Protein AF-A0A403M8W3-F1 (afdb_monomer_lite)

Structure (mmCIF, N/CA/C/O backbone):
data_AF-A0A403M8W3-F1
#
_entry.id   AF-A0A403M8W3-F1
#
loop_
_atom_site.group_PDB
_atom_site.id
_atom_site.type_symbol
_atom_site.label_atom_id
_atom_site.label_alt_id
_atom_site.label_comp_id
_atom_site.label_asym_id
_atom_site.label_entity_id
_atom_site.label_seq_id
_atom_site.pdbx_PDB_ins_code
_atom_site.Cartn_x
_atom_site.Cartn_y
_atom_site.Cartn_z
_atom_site.occupancy
_atom_site.B_iso_or_equiv
_atom_site.auth_seq_id
_atom_site.auth_comp_id
_atom_site.auth_asym_id
_atom_site.auth_atom_id
_atom_site.pdbx_PDB_model_num
ATOM 1 N N . MET A 1 1 ? 4.293 -2.841 29.013 1.00 55.88 1 MET A N 1
ATOM 2 C CA . MET A 1 1 ? 3.771 -2.694 27.639 1.00 55.88 1 MET A CA 1
ATOM 3 C C . MET A 1 1 ? 2.494 -3.513 27.455 1.00 55.88 1 MET A C 1
ATOM 5 O O . MET A 1 1 ? 1.456 -2.892 27.312 1.00 55.88 1 MET A O 1
ATOM 9 N N . ILE A 1 2 ? 2.523 -4.843 27.640 1.00 62.38 2 ILE A N 1
ATOM 10 C CA . ILE A 1 2 ? 1.338 -5.733 27.545 1.00 62.38 2 ILE A CA 1
ATOM 11 C C . ILE A 1 2 ? 0.157 -5.271 28.433 1.00 62.38 2 ILE A C 1
ATOM 13 O O . ILE A 1 2 ? -0.939 -5.062 27.938 1.00 62.38 2 ILE A O 1
ATOM 17 N N . LYS A 1 3 ? 0.399 -4.934 29.710 1.00 75.19 3 LYS A N 1
ATOM 18 C CA . LYS A 1 3 ? -0.667 -4.497 30.644 1.00 75.19 3 LYS A CA 1
ATOM 19 C C . LYS A 1 3 ? -1.453 -3.241 30.222 1.00 75.19 3 LYS A C 1
ATOM 21 O O . LYS A 1 3 ? -2.611 -3.107 30.597 1.00 75.19 3 LYS A O 1
ATOM 26 N N . LEU A 1 4 ? -0.830 -2.301 29.502 1.00 77.00 4 LEU A N 1
ATOM 27 C CA . LEU A 1 4 ? -1.507 -1.077 29.037 1.00 77.00 4 LEU A CA 1
ATOM 28 C C . LEU A 1 4 ? -2.365 -1.351 27.798 1.00 77.00 4 LEU A C 1
ATOM 30 O O . LEU A 1 4 ? -3.449 -0.789 27.667 1.00 77.00 4 LEU A O 1
ATOM 34 N N . GLN A 1 5 ? -1.886 -2.238 26.926 1.00 77.06 5 GLN A N 1
ATOM 35 C CA . GLN A 1 5 ? -2.617 -2.717 25.759 1.00 77.06 5 GLN A CA 1
ATOM 36 C C . GLN A 1 5 ? -3.842 -3.534 26.191 1.00 77.06 5 GLN A C 1
ATOM 38 O O . GLN A 1 5 ? -4.949 -3.243 25.747 1.00 77.06 5 GLN A O 1
ATOM 43 N N . ASP A 1 6 ? -3.677 -4.443 27.157 1.00 81.25 6 ASP A N 1
ATOM 44 C CA . ASP A 1 6 ? -4.783 -5.209 27.746 1.00 81.25 6 ASP A CA 1
ATOM 45 C C . ASP A 1 6 ? -5.815 -4.296 28.427 1.00 81.25 6 ASP A C 1
ATOM 47 O O . ASP A 1 6 ? -7.021 -4.534 28.354 1.00 81.25 6 ASP A O 1
ATOM 51 N N . ASN A 1 7 ? -5.365 -3.221 29.086 1.00 87.06 7 ASN A N 1
ATOM 52 C CA . ASN A 1 7 ? -6.269 -2.260 29.716 1.00 87.06 7 ASN A CA 1
ATOM 53 C C . ASN A 1 7 ? -7.116 -1.507 28.682 1.00 87.06 7 ASN A C 1
ATOM 55 O O . ASN A 1 7 ? -8.335 -1.413 28.842 1.00 87.06 7 ASN A O 1
ATOM 59 N N . PHE A 1 8 ? -6.492 -1.034 27.600 1.00 86.25 8 PHE A N 1
ATOM 60 C CA . PHE A 1 8 ? -7.213 -0.374 26.514 1.00 86.25 8 PHE A CA 1
ATOM 61 C C . PHE A 1 8 ? -8.171 -1.339 25.816 1.00 86.25 8 PHE A C 1
ATOM 63 O O . PHE A 1 8 ? -9.293 -0.971 25.478 1.00 86.25 8 PHE A O 1
ATOM 70 N N . PHE A 1 9 ? -7.768 -2.595 25.656 1.00 81.50 9 PHE A N 1
ATOM 71 C CA . PHE A 1 9 ? -8.627 -3.625 25.097 1.00 81.50 9 PHE A CA 1
ATOM 72 C C . PHE A 1 9 ? -9.865 -3.886 25.954 1.00 81.50 9 PHE A C 1
ATOM 74 O O . PHE A 1 9 ? -10.981 -3.862 25.439 1.00 81.50 9 PHE A O 1
ATOM 81 N N . ASN A 1 10 ? -9.695 -4.060 27.266 1.00 84.81 10 ASN A N 1
ATOM 82 C CA . ASN A 1 10 ? -10.822 -4.222 28.183 1.00 84.81 10 ASN A CA 1
ATOM 83 C C . ASN A 1 10 ? -11.753 -3.005 28.137 1.00 84.81 10 ASN A C 1
ATOM 85 O O . ASN A 1 10 ? -12.973 -3.157 28.148 1.00 84.81 10 ASN A O 1
ATOM 89 N N . TYR A 1 11 ? -11.190 -1.800 28.015 1.00 88.06 11 TYR A N 1
ATOM 90 C CA . TYR A 1 11 ? -11.977 -0.593 27.784 1.00 88.06 11 TYR A CA 1
ATOM 91 C C . TYR A 1 11 ? -12.783 -0.677 26.477 1.00 88.06 11 TYR A C 1
ATOM 93 O O . TYR A 1 11 ? -13.976 -0.371 26.483 1.00 88.06 11 TYR A O 1
ATOM 101 N N . CYS A 1 12 ? -12.174 -1.149 25.384 1.00 84.94 12 CYS A N 1
ATOM 102 C CA . CYS A 1 12 ? -12.859 -1.345 24.105 1.00 84.94 12 CYS A CA 1
ATOM 103 C C . CYS A 1 12 ? -13.983 -2.388 24.194 1.00 84.94 12 CYS A C 1
ATOM 105 O O . CYS A 1 12 ? -15.071 -2.142 23.684 1.00 84.94 12 CYS A O 1
ATOM 107 N N . ILE A 1 13 ? -13.761 -3.517 24.878 1.00 82.06 13 ILE A N 1
ATOM 108 C CA . ILE A 1 13 ? -14.798 -4.535 25.110 1.00 82.06 13 ILE A CA 1
ATOM 109 C C . ILE A 1 13 ? -15.986 -3.929 25.858 1.00 82.06 13 ILE A C 1
ATOM 111 O O . ILE A 1 13 ? -17.124 -4.086 25.427 1.00 82.06 13 ILE A O 1
ATOM 115 N N . VAL A 1 14 ? -15.730 -3.213 26.957 1.00 85.62 14 VAL A N 1
ATOM 116 C CA . VAL A 1 14 ? -16.785 -2.623 27.797 1.00 85.62 14 VAL A CA 1
ATOM 117 C C . VAL A 1 14 ? -17.582 -1.554 27.047 1.00 85.62 14 VAL A C 1
ATOM 119 O O . VAL A 1 14 ? -18.777 -1.397 27.288 1.00 85.62 14 VAL A O 1
ATOM 122 N N . LYS A 1 15 ? -16.935 -0.802 26.152 1.00 83.81 15 LYS A N 1
ATOM 123 C CA . LYS A 1 15 ? -17.585 0.241 25.347 1.00 83.81 15 LYS A CA 1
ATOM 124 C C . LYS A 1 15 ? -18.225 -0.271 24.057 1.00 83.81 15 LYS A C 1
ATOM 126 O O . LYS A 1 15 ? -19.031 0.452 23.485 1.00 83.81 15 LYS A O 1
ATOM 131 N N . GLY A 1 16 ? -17.911 -1.497 23.646 1.00 80.88 16 GLY A N 1
ATOM 132 C CA . GLY A 1 16 ? -18.263 -2.041 22.341 1.00 80.88 16 GLY A CA 1
ATOM 133 C C . GLY A 1 16 ? -17.146 -1.784 21.333 1.00 80.88 16 GLY A C 1
ATOM 134 O O . GLY A 1 16 ? -16.889 -0.650 20.939 1.00 80.88 16 GLY A O 1
ATOM 135 N N . VAL A 1 17 ? -16.489 -2.859 20.892 1.00 73.44 17 VAL A N 1
ATOM 136 C CA . VAL A 1 17 ? -15.324 -2.820 19.989 1.00 73.44 17 VAL A CA 1
ATOM 137 C C . VAL A 1 17 ? -15.639 -2.125 18.653 1.00 73.44 17 VAL A C 1
ATOM 139 O O . VAL A 1 17 ? -14.761 -1.505 18.059 1.00 73.44 17 VAL A O 1
ATOM 142 N N . THR A 1 18 ? -16.894 -2.178 18.206 1.00 71.50 18 THR A N 1
ATOM 143 C CA . THR A 1 18 ? -17.376 -1.545 16.969 1.00 71.50 18 THR A CA 1
ATOM 144 C C . THR A 1 18 ? -17.575 -0.034 17.082 1.00 71.50 18 THR A C 1
ATOM 146 O O . THR A 1 18 ? -17.609 0.644 16.062 1.00 71.50 18 THR A O 1
ATOM 149 N N . GLU A 1 19 ? -17.683 0.504 18.298 1.00 75.94 19 GLU A N 1
ATOM 150 C CA . GLU A 1 19 ? -17.986 1.921 18.545 1.00 75.94 19 GLU A CA 1
ATOM 151 C C . GLU A 1 19 ? -16.720 2.775 18.709 1.00 75.94 19 GLU A C 1
ATOM 153 O O . GLU A 1 19 ? -16.793 4.000 18.818 1.00 75.94 19 GLU A O 1
ATOM 158 N N . ILE A 1 20 ? -15.540 2.147 18.746 1.00 82.38 20 ILE A N 1
ATOM 159 C CA . ILE A 1 20 ? -14.278 2.809 19.086 1.00 82.38 20 ILE A CA 1
ATOM 160 C C . ILE A 1 20 ? -13.846 3.791 17.996 1.00 82.38 20 ILE A C 1
ATOM 162 O O . ILE A 1 20 ? -13.481 3.423 16.880 1.00 82.38 20 ILE A O 1
ATOM 166 N N . ASN A 1 21 ? -13.788 5.065 18.376 1.00 84.94 21 ASN A N 1
ATOM 167 C CA . ASN A 1 21 ? -13.373 6.182 17.537 1.00 84.94 21 ASN A CA 1
ATOM 168 C C . ASN A 1 21 ? -12.321 7.055 18.255 1.00 84.94 21 ASN A C 1
ATOM 170 O O . ASN A 1 21 ? -11.923 6.777 19.390 1.00 84.94 21 ASN A O 1
ATOM 174 N N . ASP A 1 22 ? -11.849 8.113 17.592 1.00 89.19 22 ASP A N 1
ATOM 175 C CA . ASP A 1 22 ? -10.832 9.015 18.155 1.00 89.19 22 ASP A CA 1
ATOM 176 C C . ASP A 1 22 ? -11.286 9.697 19.454 1.00 89.19 22 ASP A C 1
ATOM 178 O O . ASP A 1 22 ? -10.475 9.898 20.356 1.00 89.19 22 ASP A O 1
ATOM 182 N N . GLU A 1 23 ? -12.577 10.006 19.590 1.00 90.75 23 GLU A N 1
ATOM 183 C CA . GLU A 1 23 ? -13.133 10.610 20.803 1.00 90.75 23 GLU A CA 1
ATOM 184 C C . GLU A 1 23 ? -13.066 9.639 21.988 1.00 90.75 23 GLU A C 1
ATOM 186 O O . GLU A 1 23 ? -12.618 10.007 23.075 1.00 90.75 23 GLU A O 1
ATOM 191 N N . LEU A 1 24 ? -13.430 8.370 21.785 1.00 89.62 24 LEU A N 1
ATOM 192 C CA . LEU A 1 24 ? -13.306 7.338 22.816 1.00 89.62 24 LEU A CA 1
ATOM 193 C C . LEU A 1 24 ? -11.845 7.061 23.184 1.00 89.62 24 LEU A C 1
ATOM 195 O O . LEU A 1 24 ? -11.547 6.860 24.362 1.00 89.62 24 LEU A O 1
ATOM 199 N N . ARG A 1 25 ? -10.921 7.120 22.216 1.00 89.88 25 ARG A N 1
ATOM 200 C CA . ARG A 1 25 ? -9.475 7.043 22.487 1.00 89.88 25 ARG A CA 1
ATOM 201 C C . ARG A 1 25 ? -9.019 8.204 23.369 1.00 89.88 25 ARG A C 1
ATOM 203 O O . ARG A 1 25 ? -8.363 7.973 24.381 1.00 89.88 25 ARG A O 1
ATOM 210 N N . ILE A 1 26 ? -9.419 9.434 23.049 1.00 93.44 26 ILE A N 1
ATOM 211 C CA . ILE A 1 26 ? -9.124 10.621 23.867 1.00 93.44 26 ILE A CA 1
ATOM 212 C C . ILE A 1 26 ? -9.718 10.475 25.273 1.00 93.44 26 ILE A C 1
ATOM 214 O O . ILE A 1 26 ? -9.029 10.719 26.263 1.00 93.44 26 ILE A O 1
ATOM 218 N N . ASN A 1 27 ? -10.970 10.028 25.383 1.00 92.56 27 ASN A N 1
ATOM 219 C CA . ASN A 1 27 ? -11.632 9.811 26.667 1.00 92.56 27 ASN A CA 1
ATOM 220 C C . ASN A 1 27 ? -10.919 8.755 27.513 1.00 92.56 27 ASN A C 1
ATOM 222 O O . ASN A 1 27 ? -10.808 8.929 28.726 1.00 92.56 27 ASN A O 1
ATOM 226 N N . TYR A 1 28 ? -10.409 7.686 26.903 1.00 92.38 28 TYR A N 1
ATOM 227 C CA . TYR A 1 28 ? -9.576 6.703 27.589 1.00 92.38 28 TYR A CA 1
ATOM 228 C C . TYR A 1 28 ? -8.271 7.327 28.104 1.00 92.38 28 TYR A C 1
ATOM 230 O O . TYR A 1 28 ? -7.955 7.213 29.290 1.00 92.38 28 TYR A O 1
ATOM 238 N N . LEU A 1 29 ? -7.544 8.051 27.249 1.00 93.25 29 LEU A N 1
ATOM 239 C CA . LEU A 1 29 ? -6.288 8.707 27.622 1.00 93.25 29 LEU A CA 1
ATOM 240 C C . LEU A 1 29 ? -6.483 9.723 28.762 1.00 93.25 29 LEU A C 1
ATOM 242 O O . LEU A 1 29 ? -5.702 9.754 29.714 1.00 93.25 29 LEU A O 1
ATOM 246 N N . LYS A 1 30 ? -7.565 10.505 28.711 1.00 95.00 30 LYS A N 1
ATOM 247 C CA . LYS A 1 30 ? -7.880 11.523 29.718 1.00 95.00 30 LYS A CA 1
ATOM 248 C C . LYS A 1 30 ? -8.405 10.919 31.018 1.00 95.00 30 LYS A C 1
ATOM 250 O O . LYS A 1 30 ? -7.938 11.253 32.102 1.00 95.00 30 LYS A O 1
ATOM 255 N N . ASN A 1 31 ? -9.392 10.029 30.936 1.00 93.50 31 ASN A N 1
ATOM 256 C CA . ASN A 1 31 ? -10.152 9.608 32.113 1.00 93.50 31 ASN A CA 1
ATOM 257 C C . ASN A 1 31 ? -9.644 8.312 32.744 1.00 93.50 31 ASN A C 1
ATOM 259 O O . ASN A 1 31 ? -9.876 8.126 33.939 1.00 93.50 31 ASN A O 1
ATOM 263 N N . VAL A 1 32 ? -8.969 7.444 31.986 1.00 92.06 32 VAL A N 1
ATOM 264 C CA . VAL A 1 32 ? -8.437 6.166 32.485 1.00 92.06 32 VAL A CA 1
ATOM 265 C C . VAL A 1 32 ? -6.937 6.269 32.726 1.00 92.06 32 VAL A C 1
ATOM 267 O O . VAL A 1 32 ? -6.491 6.011 33.839 1.00 92.06 32 VAL A O 1
ATOM 270 N N . ILE A 1 33 ? -6.172 6.709 31.722 1.00 93.44 33 ILE A N 1
ATOM 271 C CA . ILE A 1 33 ? -4.712 6.861 31.847 1.00 93.44 33 ILE A CA 1
ATOM 272 C C . ILE A 1 33 ? -4.326 8.113 32.647 1.00 93.44 33 ILE A C 1
ATOM 274 O O . ILE A 1 33 ? -3.258 8.130 33.253 1.00 93.44 33 ILE A O 1
ATOM 278 N N . LYS A 1 34 ? -5.211 9.119 32.713 1.00 94.69 34 LYS A N 1
ATOM 279 C CA . LYS A 1 34 ? -4.988 10.386 33.433 1.00 94.69 34 LYS A CA 1
ATOM 280 C C . LYS A 1 34 ? -3.803 11.190 32.880 1.00 94.69 34 LYS A C 1
ATOM 282 O O . LYS A 1 34 ? -3.031 11.755 33.650 1.00 94.69 34 LYS A O 1
ATOM 287 N N . LEU A 1 35 ? -3.660 11.239 31.551 1.00 95.25 35 LEU A N 1
ATOM 288 C CA . LEU A 1 35 ? -2.695 12.139 30.908 1.00 95.25 35 LEU A CA 1
ATOM 289 C C . LEU A 1 35 ? -3.039 13.613 31.172 1.00 95.25 35 LEU A C 1
ATOM 291 O O . LEU A 1 35 ? -4.196 13.948 31.439 1.00 95.25 35 LEU A O 1
ATOM 295 N N . SER A 1 36 ? -2.026 14.479 31.088 1.00 97.12 36 SER A N 1
ATOM 296 C CA . SER A 1 36 ? -2.188 15.922 31.280 1.00 97.12 36 SER A CA 1
ATOM 297 C C . SER A 1 36 ? -3.061 16.544 30.184 1.00 97.12 36 SER A C 1
ATOM 299 O O . SER A 1 36 ? -3.137 16.024 29.069 1.00 97.12 36 SER A O 1
ATOM 301 N N . ASP A 1 37 ? -3.714 17.674 30.473 1.00 96.38 37 ASP A N 1
ATOM 302 C CA . ASP A 1 37 ? -4.491 18.387 29.449 1.00 96.38 37 ASP A CA 1
ATOM 303 C C . ASP A 1 37 ? -3.598 18.850 28.279 1.00 96.38 37 ASP A C 1
ATOM 305 O O . ASP A 1 37 ? -4.054 18.845 27.135 1.00 96.38 37 ASP A O 1
ATOM 309 N N . ASP A 1 38 ? -2.316 19.140 28.536 1.00 97.12 38 ASP A N 1
ATOM 310 C CA . ASP A 1 38 ? -1.322 19.454 27.502 1.00 97.12 38 ASP A CA 1
ATOM 311 C C . ASP A 1 38 ? -1.082 18.259 26.562 1.00 97.12 38 ASP A C 1
ATOM 313 O O . ASP A 1 38 ? -1.112 18.408 25.337 1.00 97.12 38 ASP A O 1
ATOM 317 N N . ASP A 1 39 ? -0.908 17.050 27.109 1.00 96.31 39 ASP A N 1
ATOM 318 C CA . ASP A 1 39 ? -0.748 15.825 26.313 1.00 96.31 39 ASP A CA 1
ATOM 319 C C . ASP A 1 39 ? -2.000 15.522 25.482 1.00 96.31 39 ASP A C 1
ATOM 321 O O . ASP A 1 39 ? -1.909 15.167 24.302 1.00 96.31 39 ASP A O 1
ATOM 325 N N . ILE A 1 40 ? -3.184 15.692 26.076 1.00 97.19 40 ILE A N 1
ATOM 326 C CA . ILE A 1 40 ? -4.459 15.504 25.378 1.00 97.19 40 ILE A CA 1
ATOM 327 C C . ILE A 1 40 ? -4.613 16.526 24.245 1.00 97.19 40 ILE A C 1
ATOM 329 O O . ILE A 1 40 ? -5.004 16.150 23.135 1.00 97.19 40 ILE A O 1
ATOM 333 N N . GLY A 1 41 ? -4.258 17.790 24.487 1.00 96.75 41 GLY A N 1
ATOM 334 C CA . GLY A 1 41 ? -4.259 18.844 23.473 1.00 96.75 41 GLY A CA 1
ATOM 335 C C . GLY A 1 41 ? -3.315 18.531 22.310 1.00 96.75 41 GLY A C 1
ATOM 336 O O . GLY A 1 41 ? -3.704 18.644 21.144 1.00 96.75 41 GLY A O 1
ATOM 337 N N . ASN A 1 42 ? -2.107 18.042 22.602 1.00 96.12 42 ASN A N 1
ATOM 338 C CA . ASN A 1 42 ? -1.145 17.608 21.585 1.00 96.12 42 ASN A CA 1
ATOM 339 C C . ASN A 1 42 ? -1.669 16.430 20.747 1.00 96.12 42 ASN A C 1
ATOM 341 O O . ASN A 1 42 ? -1.483 16.399 19.525 1.00 96.12 42 ASN A O 1
ATOM 345 N N . TYR A 1 43 ? -2.360 15.476 21.371 1.00 94.56 43 TYR A N 1
ATOM 346 C CA . TYR A 1 43 ? -2.947 14.339 20.664 1.00 94.56 43 TYR A CA 1
ATOM 347 C C . TYR A 1 43 ? -4.092 14.768 19.736 1.00 94.56 43 TYR A C 1
ATOM 349 O O . TYR A 1 43 ? -4.128 14.385 18.565 1.00 94.56 43 TYR A O 1
ATOM 357 N N . GLN A 1 44 ? -4.991 15.630 20.218 1.00 96.00 44 GLN A N 1
ATOM 358 C CA . GLN A 1 44 ? -6.074 16.206 19.413 1.00 96.00 44 GLN A CA 1
ATOM 359 C C . GLN A 1 44 ? -5.541 17.002 18.222 1.00 96.00 44 GLN A C 1
ATOM 361 O O . GLN A 1 44 ? -6.023 16.836 17.099 1.00 96.00 44 GLN A O 1
ATOM 366 N N . LYS A 1 45 ? -4.509 17.823 18.448 1.00 96.50 45 LYS A N 1
ATOM 367 C CA . LYS A 1 45 ? -3.821 18.547 17.380 1.00 96.50 45 LYS A CA 1
ATOM 368 C C . LYS A 1 45 ? -3.261 17.583 16.334 1.00 96.50 45 LYS A C 1
ATOM 370 O O . LYS A 1 45 ? -3.536 17.754 15.155 1.00 96.50 45 LYS A O 1
ATOM 375 N N . THR A 1 46 ? -2.575 16.523 16.765 1.00 96.00 46 THR A N 1
ATOM 376 C CA . THR A 1 46 ? -2.028 15.495 15.863 1.00 96.00 46 THR A CA 1
ATOM 377 C C . THR A 1 46 ? -3.111 14.851 14.989 1.00 96.00 46 THR A C 1
ATOM 379 O O . THR A 1 46 ? -2.910 14.669 13.788 1.00 96.00 46 THR A O 1
ATOM 382 N N . ILE A 1 47 ? -4.276 14.526 15.560 1.00 93.94 47 ILE A N 1
ATOM 383 C CA . ILE A 1 47 ? -5.411 13.971 14.803 1.00 93.94 47 ILE A CA 1
ATOM 384 C C . ILE A 1 47 ? -5.890 14.958 13.732 1.00 93.94 47 ILE A C 1
ATOM 386 O O . ILE A 1 47 ? -6.101 14.563 12.583 1.00 93.94 47 ILE A O 1
ATOM 390 N N . ASN A 1 48 ? -6.061 16.230 14.095 1.00 95.75 48 ASN A N 1
ATOM 391 C CA . ASN A 1 48 ? -6.531 17.262 13.172 1.00 95.75 48 ASN A CA 1
ATOM 392 C C . ASN A 1 48 ? -5.514 17.521 12.054 1.00 95.75 48 ASN A C 1
ATOM 394 O O . ASN A 1 48 ? -5.881 17.474 10.881 1.00 95.75 48 ASN A O 1
ATOM 398 N N . ASP A 1 49 ? -4.234 17.654 12.402 1.00 97.12 49 ASP A N 1
ATOM 399 C CA . ASP A 1 49 ? -3.142 17.828 11.443 1.00 97.12 49 ASP A CA 1
ATOM 400 C C . ASP A 1 49 ? -3.084 16.651 10.450 1.00 97.12 49 ASP A C 1
ATOM 402 O O . ASP A 1 49 ? -2.914 16.848 9.245 1.00 97.12 49 ASP A O 1
ATOM 406 N N . ASN A 1 50 ? -3.286 15.414 10.919 1.00 94.44 50 ASN A N 1
ATOM 407 C CA . ASN A 1 50 ? -3.352 14.239 10.046 1.00 94.44 50 ASN A CA 1
ATOM 408 C C . ASN A 1 50 ? -4.560 14.284 9.098 1.00 94.44 50 ASN A C 1
ATOM 410 O O . ASN A 1 50 ? -4.408 14.000 7.907 1.00 94.44 50 ASN A O 1
ATOM 414 N N . LYS A 1 51 ? -5.746 14.670 9.587 1.00 92.25 51 LYS A N 1
ATOM 415 C CA . LYS A 1 51 ? -6.952 14.820 8.751 1.00 92.25 51 LYS A CA 1
ATOM 416 C C . LYS A 1 51 ? -6.746 15.876 7.667 1.00 92.25 51 LYS A C 1
ATOM 418 O O . LYS A 1 51 ? -7.104 15.639 6.513 1.00 92.25 51 LYS A O 1
ATOM 423 N N . ASP A 1 52 ? -6.132 17.002 8.007 1.00 95.38 52 ASP A N 1
ATOM 424 C CA . ASP A 1 52 ? -5.872 18.081 7.056 1.00 95.38 52 ASP A CA 1
ATOM 425 C C . ASP A 1 52 ? -4.798 17.700 6.032 1.00 95.38 52 ASP A C 1
ATOM 427 O O . ASP A 1 52 ? -4.963 17.966 4.839 1.00 95.38 52 ASP A O 1
ATOM 431 N N . ARG A 1 53 ? -3.750 16.976 6.449 1.00 95.38 53 ARG A N 1
ATOM 432 C CA . ARG A 1 53 ? -2.751 16.404 5.530 1.00 95.38 53 ARG A CA 1
ATOM 433 C C . ARG A 1 53 ? -3.375 15.442 4.523 1.00 95.38 53 ARG A C 1
ATOM 435 O O . ARG A 1 53 ? -3.059 15.531 3.339 1.00 95.38 53 ARG A O 1
ATOM 442 N N . VAL A 1 54 ? -4.263 14.550 4.968 1.00 91.81 54 VAL A N 1
ATOM 443 C CA . VAL A 1 54 ? -4.960 13.604 4.081 1.00 91.81 54 VAL A CA 1
ATOM 444 C C . VAL A 1 54 ? -5.872 14.345 3.102 1.00 91.81 54 VAL A C 1
ATOM 446 O O . VAL A 1 54 ? -5.823 14.072 1.905 1.00 91.81 54 VAL A O 1
ATOM 449 N N . LYS A 1 55 ? -6.654 15.327 3.570 1.00 92.12 55 LYS A N 1
ATOM 450 C CA . LYS A 1 55 ? -7.498 16.157 2.692 1.00 92.12 55 LYS A CA 1
ATOM 451 C C . LYS A 1 55 ? -6.670 16.882 1.635 1.00 92.12 55 LYS A C 1
ATOM 453 O O . LYS A 1 55 ? -7.017 16.831 0.459 1.00 92.12 55 LYS A O 1
ATOM 458 N N . LYS A 1 56 ? -5.566 17.517 2.040 1.00 94.94 56 LYS A N 1
ATOM 459 C CA . LYS A 1 56 ? -4.664 18.217 1.120 1.00 94.94 56 LYS A CA 1
ATOM 460 C C . LYS A 1 56 ? -4.091 17.269 0.067 1.00 94.94 56 LYS A C 1
ATOM 462 O O . LYS A 1 56 ? -4.171 17.581 -1.114 1.00 94.94 56 LYS A O 1
ATOM 467 N N . LEU A 1 57 ? -3.592 16.102 0.483 1.00 92.06 57 LEU A N 1
ATOM 468 C CA . LEU A 1 57 ? -3.076 15.084 -0.435 1.00 92.06 57 LEU A CA 1
ATOM 469 C C . LEU A 1 57 ? -4.117 14.705 -1.497 1.00 92.06 57 LEU A C 1
ATOM 471 O O . LEU A 1 57 ? -3.789 14.620 -2.675 1.00 92.06 57 LEU A O 1
ATOM 475 N N . ILE A 1 58 ? -5.376 14.510 -1.102 1.00 91.31 58 ILE A N 1
ATOM 476 C CA . ILE A 1 58 ? -6.443 14.183 -2.053 1.00 91.31 58 ILE A CA 1
ATOM 477 C C . ILE A 1 58 ? -6.758 15.328 -2.995 1.00 91.31 58 ILE A C 1
ATOM 479 O O . ILE A 1 58 ? -6.898 15.072 -4.185 1.00 91.31 58 ILE A O 1
ATOM 483 N N . LEU A 1 59 ? -6.834 16.563 -2.501 1.00 93.38 59 LEU A N 1
ATOM 484 C CA . LEU A 1 59 ? -7.053 17.726 -3.360 1.00 93.38 59 LEU A CA 1
ATOM 485 C C . LEU A 1 59 ? -5.935 17.866 -4.399 1.00 93.38 59 LEU A C 1
ATOM 487 O O . LEU A 1 59 ? -6.217 18.091 -5.575 1.00 93.38 59 LEU A O 1
ATOM 491 N N . ASP A 1 60 ? -4.682 17.666 -3.989 1.00 93.25 60 ASP A N 1
ATOM 492 C CA . ASP A 1 60 ? -3.527 17.709 -4.886 1.00 93.25 60 ASP A CA 1
ATOM 493 C C . ASP A 1 60 ? -3.609 16.593 -5.949 1.00 93.25 60 ASP A C 1
ATOM 495 O O . ASP A 1 60 ? -3.461 16.858 -7.145 1.00 93.25 60 ASP A O 1
ATOM 499 N N . LEU A 1 61 ? -3.948 15.361 -5.545 1.00 92.00 61 LEU A N 1
ATOM 500 C CA . LEU A 1 61 ? -4.141 14.233 -6.465 1.00 92.00 61 LEU A CA 1
ATOM 501 C C . LEU A 1 61 ? -5.339 14.435 -7.407 1.00 92.00 61 LEU A C 1
ATOM 503 O O . LEU A 1 61 ? -5.249 14.131 -8.593 1.00 92.00 61 LEU A O 1
ATOM 507 N N . GLN A 1 62 ? -6.460 14.959 -6.917 1.00 94.69 62 GLN A N 1
ATOM 508 C CA . GLN A 1 62 ? -7.647 15.255 -7.723 1.00 94.69 62 GLN A CA 1
ATOM 509 C C . GLN A 1 62 ? -7.374 16.363 -8.739 1.00 94.69 62 GLN A C 1
ATOM 511 O O . GLN A 1 62 ? -7.795 16.253 -9.889 1.00 94.69 62 GLN A O 1
ATOM 516 N N . LYS A 1 63 ? -6.612 17.391 -8.355 1.00 93.88 63 LYS A N 1
ATOM 517 C CA . LYS A 1 63 ? -6.169 18.449 -9.268 1.00 93.88 63 LYS A CA 1
ATOM 518 C C . LYS A 1 63 ? -5.280 17.900 -10.385 1.00 93.88 63 LYS A C 1
ATOM 520 O O . LYS A 1 63 ? -5.379 18.361 -11.519 1.00 93.88 63 LYS A O 1
ATOM 525 N N . GLN A 1 64 ? -4.426 16.924 -10.077 1.00 90.50 64 GLN A N 1
ATOM 526 C CA . GLN A 1 64 ? -3.507 16.326 -11.046 1.00 90.50 64 GLN A CA 1
ATOM 527 C C . GLN A 1 64 ? -4.176 15.280 -11.950 1.00 90.50 64 GLN A C 1
ATOM 529 O O . GLN A 1 64 ? -3.934 15.257 -13.154 1.00 90.50 64 GLN A O 1
ATOM 534 N N . PHE A 1 65 ? -5.009 14.405 -11.385 1.00 90.38 65 PHE A N 1
ATOM 535 C CA . PHE A 1 65 ? -5.524 13.213 -12.071 1.00 90.38 65 PHE A CA 1
ATOM 536 C C . PHE A 1 65 ? -7.024 13.275 -12.398 1.00 90.38 65 PHE A C 1
ATOM 538 O O . PHE A 1 65 ? -7.520 12.425 -13.140 1.00 90.38 65 PHE A O 1
ATOM 545 N N . GLY A 1 66 ? -7.738 14.285 -11.897 1.00 92.75 66 GLY A N 1
ATOM 546 C CA . GLY A 1 66 ? -9.168 14.518 -12.094 1.00 92.75 66 GLY A CA 1
ATOM 547 C C . GLY A 1 66 ? -10.012 14.152 -10.868 1.00 92.75 66 GLY A C 1
ATOM 548 O O . GLY A 1 66 ? -9.902 13.051 -10.326 1.00 92.75 66 GLY A O 1
ATOM 549 N N . GLU A 1 67 ? -10.921 15.052 -10.481 1.00 89.38 67 GLU A N 1
ATOM 550 C CA . GLU A 1 67 ? -11.776 14.936 -9.283 1.00 89.38 67 GLU A CA 1
ATOM 551 C C . GLU A 1 67 ? -12.602 13.641 -9.243 1.00 89.38 67 GLU A C 1
ATOM 553 O O . GLU A 1 67 ? -12.711 13.002 -8.202 1.00 89.38 67 GLU A O 1
ATOM 558 N N . ASN A 1 68 ? -13.102 13.190 -10.397 1.00 90.44 68 ASN A N 1
ATOM 559 C CA . ASN A 1 68 ? -13.918 11.974 -10.506 1.00 90.44 68 ASN A CA 1
ATOM 560 C C . ASN A 1 68 ? -13.098 10.669 -10.553 1.00 90.44 68 ASN A C 1
ATOM 562 O O . ASN A 1 68 ? -13.681 9.588 -10.631 1.00 90.44 68 ASN A O 1
ATOM 566 N N . ARG A 1 69 ? -11.759 10.743 -10.569 1.00 90.19 69 ARG A N 1
ATOM 567 C CA . ARG A 1 69 ? -10.875 9.563 -10.638 1.00 90.19 69 ARG A CA 1
ATOM 568 C C . ARG A 1 69 ? -10.269 9.185 -9.294 1.00 90.19 69 ARG A C 1
ATOM 570 O O . ARG A 1 69 ? -9.901 8.028 -9.109 1.00 90.19 69 ARG A O 1
ATOM 577 N N . ILE A 1 70 ? -10.166 10.143 -8.376 1.00 91.88 70 ILE A N 1
ATOM 578 C CA . ILE A 1 70 ? -9.570 9.953 -7.055 1.00 91.88 70 ILE A CA 1
ATOM 579 C C . ILE A 1 70 ? -10.633 10.212 -5.991 1.00 91.88 70 ILE A C 1
ATOM 581 O O . ILE A 1 70 ? -11.211 11.294 -5.923 1.00 91.88 70 ILE A O 1
ATOM 585 N N . SER A 1 71 ? -10.860 9.226 -5.126 1.00 87.50 71 SER A N 1
ATOM 586 C CA . SER A 1 71 ? -11.774 9.342 -3.989 1.00 87.50 71 SER A CA 1
ATOM 587 C C . SER A 1 71 ? -11.205 8.626 -2.771 1.00 87.50 71 SER A C 1
ATOM 589 O O . SER A 1 71 ? -10.747 7.491 -2.900 1.00 87.50 71 SER A O 1
ATOM 591 N N . ILE A 1 72 ? -11.314 9.239 -1.592 1.00 87.00 72 ILE A N 1
ATOM 592 C CA . ILE A 1 72 ? -11.206 8.523 -0.317 1.00 87.00 72 ILE A CA 1
ATOM 593 C C . ILE A 1 72 ? -12.598 8.097 0.114 1.00 87.00 72 ILE A C 1
ATOM 595 O O . ILE A 1 72 ? -13.553 8.866 0.012 1.00 87.00 72 ILE A O 1
ATOM 599 N N . LYS A 1 73 ? -12.692 6.876 0.631 1.00 88.06 73 LYS A N 1
ATOM 600 C CA . LYS A 1 73 ? -13.900 6.361 1.261 1.00 88.06 73 LYS A CA 1
ATOM 601 C C . LYS A 1 73 ? -13.592 5.955 2.689 1.00 88.06 73 LYS A C 1
ATOM 603 O O . LYS A 1 73 ? -12.515 5.434 2.967 1.00 88.06 73 LYS A O 1
ATOM 608 N N . ASP A 1 74 ? -14.554 6.190 3.570 1.00 87.12 74 ASP A N 1
ATOM 609 C CA . ASP A 1 74 ? -14.539 5.606 4.903 1.00 87.12 74 ASP A CA 1
ATOM 610 C C . ASP A 1 74 ? -14.692 4.086 4.769 1.00 87.12 74 ASP A C 1
ATOM 612 O O . ASP A 1 74 ? -15.595 3.608 4.076 1.00 87.12 74 ASP A O 1
ATOM 616 N N . VAL A 1 75 ? -13.813 3.324 5.416 1.00 88.94 75 VAL A N 1
ATOM 617 C CA . VAL A 1 75 ? -13.860 1.857 5.403 1.00 88.94 75 VAL A CA 1
ATOM 618 C C . VAL A 1 75 ? -15.172 1.330 5.973 1.00 88.94 75 VAL A C 1
ATOM 620 O O . VAL A 1 75 ? -15.659 0.313 5.499 1.00 88.94 75 VAL A O 1
ATOM 623 N N . ASN A 1 76 ? -15.811 2.059 6.891 1.00 86.75 76 ASN A N 1
ATOM 624 C CA . ASN A 1 76 ? -17.108 1.695 7.461 1.00 86.75 76 ASN A CA 1
ATOM 625 C C . ASN A 1 76 ? -18.250 1.717 6.430 1.00 86.75 76 ASN A C 1
ATOM 627 O O . ASN A 1 76 ? -19.330 1.202 6.702 1.00 86.75 76 ASN A O 1
ATOM 631 N N . SER A 1 77 ? -18.024 2.278 5.234 1.00 90.62 77 SER A N 1
ATOM 632 C CA . SER A 1 77 ? -18.971 2.174 4.116 1.00 90.62 77 SER A CA 1
ATOM 633 C C . SER A 1 77 ? -18.966 0.803 3.423 1.00 90.62 77 SER A C 1
ATOM 635 O O . SER A 1 77 ? -19.853 0.537 2.612 1.00 90.62 77 SER A O 1
ATOM 637 N N . LEU A 1 78 ? -17.995 -0.067 3.729 1.00 93.56 78 LEU A N 1
ATOM 638 C CA . LEU A 1 78 ? -17.919 -1.426 3.196 1.00 93.56 78 LEU A CA 1
ATOM 639 C C . LEU A 1 78 ? -19.012 -2.300 3.812 1.00 93.56 78 LEU A C 1
ATOM 641 O O . LEU A 1 78 ? -19.040 -2.548 5.020 1.00 93.56 78 LEU A O 1
ATOM 645 N N . THR A 1 79 ? -19.881 -2.843 2.964 1.00 93.56 79 THR A N 1
ATOM 646 C CA . THR A 1 79 ? -20.939 -3.775 3.380 1.00 93.56 79 THR A CA 1
ATOM 647 C C . THR A 1 79 ? -20.372 -5.041 4.023 1.00 93.56 79 THR A C 1
ATOM 649 O O . THR A 1 79 ? -20.998 -5.615 4.911 1.00 93.56 79 THR A O 1
ATOM 652 N N . SER A 1 80 ? -19.155 -5.446 3.667 1.00 92.12 80 SER A N 1
ATOM 653 C CA . SER A 1 80 ? -18.456 -6.587 4.262 1.00 92.12 80 SER A CA 1
ATOM 654 C C . SER A 1 80 ? -18.159 -6.386 5.749 1.00 92.12 80 SER A C 1
ATOM 656 O O . SER A 1 80 ? -18.150 -7.371 6.483 1.00 92.12 80 SER A O 1
ATOM 658 N N . LEU A 1 81 ? -17.965 -5.143 6.209 1.00 91.06 81 LEU A N 1
ATOM 659 C CA . LEU A 1 81 ? -17.760 -4.816 7.627 1.00 91.06 81 LEU A CA 1
ATOM 660 C C . LEU A 1 81 ? -19.071 -4.720 8.422 1.00 91.06 81 LEU A C 1
ATOM 662 O O . LEU A 1 81 ? -19.033 -4.598 9.644 1.00 91.06 81 LEU A O 1
ATOM 666 N N . SER A 1 82 ? -20.233 -4.809 7.766 1.00 88.50 82 SER A N 1
ATOM 667 C CA . SER A 1 82 ? -21.512 -4.945 8.480 1.00 88.50 82 SER A CA 1
ATOM 668 C C . SER A 1 82 ? -21.687 -6.335 9.106 1.00 88.50 82 SER A C 1
ATOM 670 O O . SER A 1 82 ? -22.452 -6.493 10.056 1.00 88.50 82 SER A O 1
ATOM 672 N N . LYS A 1 83 ? -20.956 -7.347 8.613 1.00 90.31 83 LYS A N 1
ATOM 673 C CA . LYS A 1 83 ? -20.913 -8.678 9.229 1.00 90.31 83 LYS A CA 1
ATOM 674 C C . LYS A 1 83 ? -20.121 -8.613 10.532 1.00 90.31 83 LYS A C 1
ATOM 676 O O . LYS A 1 83 ? -18.974 -8.166 10.538 1.00 90.31 83 LYS A O 1
ATOM 681 N N . SER A 1 84 ? -20.713 -9.111 11.617 1.00 85.88 84 SER A N 1
ATOM 682 C CA . SER A 1 84 ? -20.127 -9.051 12.962 1.00 85.88 84 SER A CA 1
ATOM 683 C C . SER A 1 84 ? -18.753 -9.718 13.046 1.00 85.88 84 SER A C 1
ATOM 685 O O . SER A 1 84 ? -17.852 -9.154 13.653 1.00 85.88 84 SER A O 1
ATOM 687 N N . GLU A 1 85 ? -18.576 -10.874 12.400 1.00 90.56 85 GLU A N 1
ATOM 688 C CA . GLU A 1 85 ? -17.302 -11.609 12.319 1.00 90.56 85 GLU A CA 1
ATOM 689 C C . GLU A 1 85 ? -16.189 -10.778 11.661 1.00 90.56 85 GLU A C 1
ATOM 691 O O . GLU A 1 85 ? -15.134 -10.554 12.251 1.00 90.56 85 GLU A O 1
ATOM 696 N N . ASN A 1 86 ? -16.454 -10.228 10.475 1.00 92.75 86 ASN A N 1
ATOM 697 C CA . ASN A 1 86 ? -15.488 -9.443 9.713 1.00 92.75 86 ASN A CA 1
ATOM 698 C C . ASN A 1 86 ? -15.092 -8.165 10.456 1.00 92.75 86 ASN A C 1
ATOM 700 O O . ASN A 1 86 ? -13.918 -7.789 10.467 1.00 92.75 86 ASN A O 1
ATOM 704 N N . ASN A 1 87 ? -16.078 -7.501 11.069 1.00 89.25 87 ASN A N 1
ATOM 705 C CA . ASN A 1 87 ? -15.856 -6.309 11.876 1.00 89.25 87 ASN A CA 1
ATOM 706 C C . ASN A 1 87 ? -15.022 -6.642 13.114 1.00 89.25 87 ASN A C 1
ATOM 708 O O . ASN A 1 87 ? -14.018 -5.985 13.370 1.00 89.25 87 ASN A O 1
ATOM 712 N N . HIS A 1 88 ? -15.379 -7.709 13.834 1.00 87.69 88 HIS A N 1
ATOM 713 C CA . HIS A 1 88 ? -14.636 -8.169 15.001 1.00 87.69 88 HIS A CA 1
ATOM 714 C C . HIS A 1 88 ? -13.169 -8.459 14.667 1.00 87.69 88 HIS A C 1
ATOM 716 O O . HIS A 1 88 ? -12.283 -7.955 15.357 1.00 87.69 88 HIS A O 1
ATOM 722 N N . ASN A 1 89 ? -12.898 -9.194 13.585 1.00 91.06 89 ASN A N 1
ATOM 723 C CA . ASN A 1 89 ? -11.536 -9.522 13.152 1.00 91.06 89 ASN A CA 1
ATOM 724 C C . ASN A 1 89 ? -10.747 -8.258 12.780 1.00 91.06 89 ASN A C 1
ATOM 726 O O . ASN A 1 89 ? -9.623 -8.059 13.244 1.00 91.06 89 ASN A O 1
ATOM 730 N N . TYR A 1 90 ? -11.364 -7.351 12.014 1.00 92.62 90 TYR A N 1
ATOM 731 C CA . TYR A 1 90 ? -10.753 -6.074 11.642 1.00 92.62 90 TYR A CA 1
ATOM 732 C C . TYR A 1 90 ? -10.411 -5.221 12.868 1.00 92.62 90 TYR A C 1
ATOM 734 O O . TYR A 1 90 ? -9.272 -4.773 13.020 1.00 92.62 90 TYR A O 1
ATOM 742 N N . GLN A 1 91 ? -11.368 -5.034 13.774 1.00 87.25 91 GLN A N 1
ATOM 743 C CA . GLN A 1 91 ? -11.162 -4.245 14.984 1.00 87.25 91 GLN A CA 1
ATOM 744 C C . GLN A 1 91 ? -10.183 -4.913 15.952 1.00 87.25 91 GLN A C 1
ATOM 746 O O . GLN A 1 91 ? -9.458 -4.22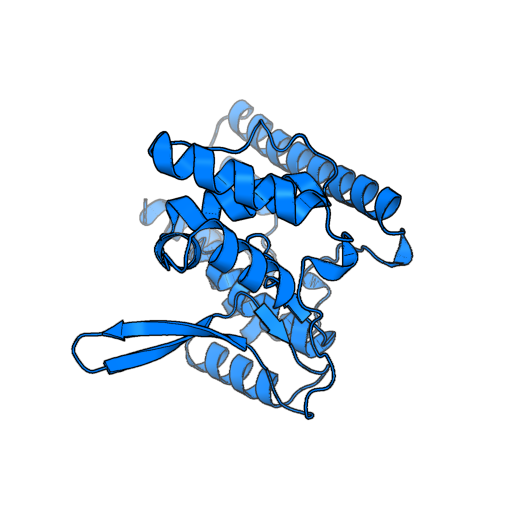3 16.663 1.00 87.25 91 GLN A O 1
ATOM 751 N N . THR A 1 92 ? -10.099 -6.243 15.959 1.00 86.25 92 THR A N 1
ATOM 752 C CA . THR A 1 92 ? -9.092 -6.978 16.732 1.00 86.25 92 THR A CA 1
ATOM 753 C C . THR A 1 92 ? -7.683 -6.624 16.260 1.00 86.25 92 THR A C 1
ATOM 755 O O . THR A 1 92 ? -6.835 -6.248 17.070 1.00 86.25 92 THR A O 1
ATOM 758 N N . GLU A 1 93 ? -7.417 -6.644 14.956 1.00 91.19 93 GLU A N 1
ATOM 759 C CA . GLU A 1 93 ? -6.106 -6.219 14.452 1.00 91.19 93 GLU A CA 1
ATOM 760 C C . GLU A 1 93 ? -5.851 -4.723 14.677 1.00 91.19 93 GLU A C 1
ATOM 762 O O . GLU A 1 93 ? -4.768 -4.345 15.130 1.00 91.19 93 GLU A O 1
ATOM 767 N N . MET A 1 94 ? -6.854 -3.872 14.437 1.00 88.44 94 MET A N 1
ATOM 768 C CA . MET A 1 94 ? -6.734 -2.419 14.601 1.00 88.44 94 MET A CA 1
ATOM 769 C C . MET A 1 94 ? -6.513 -1.985 16.053 1.00 88.44 94 MET A C 1
ATOM 771 O O . MET A 1 94 ? -5.670 -1.130 16.317 1.00 88.44 94 MET A O 1
ATOM 775 N N . LEU A 1 95 ? -7.292 -2.526 16.992 1.00 83.06 95 LEU A N 1
ATOM 776 C CA . LEU A 1 95 ? -7.418 -2.004 18.357 1.00 83.06 95 LEU A CA 1
ATOM 777 C C . LEU A 1 95 ? -6.754 -2.892 19.404 1.00 83.06 95 LEU A C 1
ATOM 779 O O . LEU A 1 95 ? -6.165 -2.352 20.339 1.00 83.06 95 LEU A O 1
ATOM 783 N N . LEU A 1 96 ? -6.846 -4.222 19.268 1.00 77.31 96 LEU A N 1
ATOM 784 C CA . LEU A 1 96 ? -6.222 -5.145 20.218 1.00 77.31 96 LEU A CA 1
ATOM 785 C C . LEU A 1 96 ? -4.744 -5.314 19.896 1.00 77.31 96 LEU A C 1
ATOM 787 O O . LEU A 1 96 ? -3.915 -5.135 20.777 1.00 77.31 96 LEU A O 1
ATOM 791 N N . ARG A 1 97 ? -4.401 -5.669 18.655 1.00 82.12 97 ARG A N 1
ATOM 792 C CA . ARG A 1 97 ? -3.020 -6.018 18.281 1.00 82.12 97 ARG A CA 1
ATOM 793 C C . ARG A 1 97 ? -2.196 -4.822 17.810 1.00 82.12 97 ARG A C 1
ATOM 795 O O . ARG A 1 97 ? -0.976 -4.940 17.729 1.00 82.12 97 ARG A O 1
ATOM 802 N N . TRP A 1 98 ? -2.853 -3.696 17.511 1.00 85.75 98 TRP A N 1
ATOM 803 C CA . TRP A 1 98 ? -2.253 -2.518 16.860 1.00 85.75 98 TRP A CA 1
ATOM 804 C C . TRP A 1 98 ? -1.453 -2.898 15.611 1.00 85.75 98 TRP A C 1
ATOM 806 O O . TRP A 1 98 ? -0.415 -2.321 15.288 1.00 85.75 98 TRP A O 1
ATOM 816 N N . ASN A 1 99 ? -1.950 -3.910 14.907 1.00 92.12 99 ASN A N 1
ATOM 817 C CA . ASN A 1 99 ? -1.321 -4.497 13.747 1.00 92.12 99 ASN A CA 1
ATOM 818 C C . ASN A 1 99 ? -2.033 -3.981 12.498 1.00 92.12 99 ASN A C 1
ATOM 820 O O . ASN A 1 99 ? -2.820 -4.675 11.855 1.00 92.12 99 ASN A O 1
ATOM 824 N N . TYR A 1 100 ? -1.763 -2.718 12.168 1.00 92.94 100 TYR A N 1
ATOM 825 C CA . TYR A 1 100 ? -2.336 -2.069 10.989 1.00 92.94 100 TYR A CA 1
ATOM 826 C C . TYR A 1 100 ? -2.059 -2.818 9.675 1.00 92.94 100 TYR A C 1
ATOM 828 O O . TYR A 1 100 ? -2.964 -2.852 8.839 1.00 92.94 100 TYR A O 1
ATOM 836 N N . PRO A 1 101 ? -0.887 -3.462 9.473 1.00 92.69 101 PRO A N 1
ATOM 837 C CA . PRO A 1 101 ? -0.688 -4.351 8.333 1.00 92.69 101 PRO A CA 1
ATOM 838 C C . PRO A 1 101 ? -1.730 -5.474 8.265 1.00 92.69 101 PRO A C 1
ATOM 840 O O . PRO A 1 101 ? -2.413 -5.587 7.253 1.00 92.69 101 PRO A O 1
ATOM 843 N N . ALA A 1 102 ? -1.947 -6.230 9.347 1.00 93.69 102 ALA A N 1
ATOM 844 C CA . ALA A 1 102 ? -2.945 -7.306 9.349 1.00 93.69 102 ALA A CA 1
ATOM 845 C C . ALA A 1 102 ? -4.390 -6.791 9.224 1.00 93.69 102 ALA A C 1
ATOM 847 O O . ALA A 1 102 ? -5.209 -7.396 8.536 1.00 93.69 102 ALA A O 1
ATOM 848 N N . ALA A 1 103 ? -4.709 -5.635 9.810 1.00 94.88 103 ALA A N 1
ATOM 849 C CA . ALA A 1 103 ? -6.006 -4.997 9.591 1.00 94.88 103 ALA A CA 1
ATOM 850 C C . ALA A 1 103 ? -6.219 -4.619 8.112 1.00 94.88 103 ALA A C 1
ATOM 852 O O . ALA A 1 103 ? -7.309 -4.791 7.565 1.00 94.88 103 ALA A O 1
ATOM 853 N N . SER A 1 104 ? -5.164 -4.141 7.444 1.00 95.62 104 SER A N 1
ATOM 854 C CA . SER A 1 104 ? -5.164 -3.871 6.005 1.00 95.62 104 SER A CA 1
ATOM 855 C C . SER A 1 104 ? -5.307 -5.158 5.176 1.00 95.62 104 SER A C 1
ATOM 857 O O . SER A 1 104 ? -6.007 -5.140 4.162 1.00 95.62 104 SER A O 1
ATOM 859 N N . ASP A 1 105 ? -4.723 -6.284 5.613 1.00 94.94 105 ASP A N 1
ATOM 860 C CA . ASP A 1 105 ? -4.873 -7.608 4.976 1.00 94.94 105 ASP A CA 1
ATOM 861 C C . ASP A 1 105 ? -6.340 -8.072 4.929 1.00 94.94 105 ASP A C 1
ATOM 863 O O . ASP A 1 105 ? -6.760 -8.691 3.948 1.00 94.94 105 ASP A O 1
ATOM 867 N N . LEU A 1 106 ? -7.135 -7.732 5.946 1.00 95.94 106 LEU A N 1
ATOM 868 C CA . LEU A 1 106 ? -8.581 -7.972 5.955 1.00 95.94 106 LEU A CA 1
ATOM 869 C C . LEU A 1 106 ? -9.308 -6.999 5.014 1.00 95.94 106 LEU A C 1
ATOM 871 O O . LEU A 1 106 ? -10.049 -7.415 4.121 1.00 95.94 106 LEU A O 1
ATOM 875 N N . LEU A 1 107 ? -9.049 -5.692 5.156 1.00 96.19 107 LEU A N 1
ATOM 876 C CA . LEU A 1 107 ? -9.733 -4.657 4.373 1.00 96.19 107 LEU A CA 1
ATOM 877 C C . LEU A 1 107 ? -9.556 -4.831 2.867 1.00 96.19 107 LEU A C 1
ATOM 879 O O . LEU A 1 107 ? -10.511 -4.643 2.116 1.00 96.19 107 LEU A O 1
ATOM 883 N N . ARG A 1 108 ? -8.364 -5.204 2.398 1.00 95.69 108 ARG A N 1
ATOM 884 C CA . ARG A 1 108 ? -8.120 -5.363 0.958 1.00 95.69 108 ARG A CA 1
ATOM 885 C C . ARG A 1 108 ? -8.974 -6.458 0.325 1.00 95.69 108 ARG A C 1
ATOM 887 O O . ARG A 1 108 ? -9.368 -6.310 -0.831 1.00 95.69 108 ARG A O 1
ATOM 894 N N . MET A 1 109 ? -9.312 -7.514 1.071 1.00 96.94 109 MET A N 1
ATOM 895 C CA . MET A 1 109 ? -10.235 -8.550 0.597 1.00 96.94 109 MET A CA 1
ATOM 896 C C . MET A 1 109 ? -11.658 -8.010 0.495 1.00 96.94 109 MET A C 1
ATOM 898 O O . MET A 1 109 ? -12.309 -8.191 -0.532 1.00 96.94 109 MET A O 1
ATOM 902 N N . TYR A 1 110 ? -12.113 -7.273 1.507 1.00 97.06 110 TYR A N 1
ATOM 903 C CA . TYR A 1 110 ? -13.437 -6.645 1.516 1.00 97.06 110 TYR A CA 1
ATOM 904 C C . TYR A 1 110 ? -13.594 -5.624 0.378 1.00 97.06 110 TYR A C 1
ATOM 906 O O . TYR A 1 110 ? -14.575 -5.651 -0.365 1.00 97.06 110 TYR A O 1
ATOM 914 N N . ILE A 1 111 ? -12.579 -4.782 0.169 1.00 97.00 111 ILE A N 1
ATOM 915 C CA . ILE A 1 111 ? -12.533 -3.796 -0.917 1.00 97.00 111 ILE A CA 1
ATOM 916 C C . ILE A 1 111 ? -12.597 -4.494 -2.281 1.00 97.00 111 ILE A C 1
ATOM 918 O O . ILE A 1 111 ? -13.430 -4.135 -3.117 1.00 97.00 111 ILE A O 1
ATOM 922 N N . LEU A 1 112 ? -11.759 -5.513 -2.512 1.00 96.75 112 LEU A N 1
ATOM 923 C CA . LEU A 1 112 ? -11.769 -6.268 -3.769 1.00 96.75 112 LEU A CA 1
ATOM 924 C C . LEU A 1 112 ? -13.089 -7.010 -3.986 1.00 96.75 112 LEU A C 1
ATOM 926 O O . LEU A 1 112 ? -13.568 -7.067 -5.118 1.00 96.75 112 LEU A O 1
ATOM 930 N N . LYS A 1 113 ? -13.717 -7.534 -2.928 1.00 96.62 113 LYS A N 1
ATOM 931 C CA . LYS A 1 113 ? -15.023 -8.190 -3.038 1.00 96.62 113 LYS A CA 1
ATOM 932 C C . LYS A 1 113 ? -16.094 -7.223 -3.536 1.00 96.62 113 LYS A C 1
ATOM 934 O O . LYS A 1 113 ? -16.864 -7.569 -4.435 1.00 96.62 113 LYS A O 1
ATOM 939 N N . GLU A 1 114 ? -16.146 -6.020 -2.973 1.00 96.25 114 GLU A N 1
ATOM 940 C CA . GLU A 1 114 ? -17.226 -5.058 -3.222 1.00 96.25 114 GLU A CA 1
ATOM 941 C C . GLU A 1 114 ? -17.034 -4.224 -4.487 1.00 96.25 114 GLU A C 1
ATOM 943 O O . GLU A 1 114 ? -18.013 -3.856 -5.151 1.00 96.25 114 GLU A O 1
ATOM 948 N N . HIS A 1 115 ? -15.785 -3.929 -4.839 1.00 95.56 115 HIS A N 1
ATOM 949 C CA . HIS A 1 115 ? -15.458 -3.039 -5.950 1.00 95.56 115 HIS A CA 1
ATOM 950 C C . HIS A 1 115 ? -14.781 -3.751 -7.121 1.00 95.56 115 HIS A C 1
ATOM 952 O O . HIS A 1 115 ? -14.922 -3.299 -8.258 1.00 95.56 115 HIS A O 1
ATOM 958 N N . GLY A 1 116 ? -14.118 -4.884 -6.882 1.00 95.56 116 GLY A N 1
ATOM 959 C CA . GLY A 1 116 ? -13.232 -5.499 -7.866 1.00 95.56 116 GLY A CA 1
ATOM 960 C C . GLY A 1 116 ? -12.070 -4.581 -8.248 1.00 95.56 116 GLY A C 1
ATOM 961 O O . GLY A 1 116 ? -11.824 -3.548 -7.626 1.00 95.56 116 GLY A O 1
ATOM 962 N N . GLY A 1 117 ? -11.360 -4.952 -9.308 1.00 95.56 117 GLY A N 1
ATOM 963 C CA . GLY A 1 117 ? -10.239 -4.182 -9.828 1.00 95.56 117 GLY A CA 1
ATOM 964 C C . GLY A 1 117 ? -8.916 -4.576 -9.184 1.00 95.56 117 GLY A C 1
ATOM 965 O O . GLY A 1 117 ? -8.687 -5.747 -8.885 1.00 95.56 117 GLY A O 1
ATOM 966 N N . ILE A 1 118 ? -8.023 -3.598 -9.049 1.00 95.25 118 ILE A N 1
ATOM 967 C CA . ILE A 1 118 ? -6.640 -3.792 -8.610 1.00 95.25 118 ILE A CA 1
ATOM 968 C C . ILE A 1 118 ? -6.485 -3.227 -7.201 1.00 95.25 118 ILE A C 1
ATOM 970 O O . ILE A 1 118 ? -6.803 -2.065 -6.960 1.00 95.25 118 ILE A O 1
ATOM 974 N N . TYR A 1 119 ? -5.940 -4.036 -6.303 1.00 95.62 119 TYR A N 1
ATOM 975 C CA . TYR A 1 119 ? -5.384 -3.590 -5.036 1.00 95.62 119 TYR A CA 1
ATOM 976 C C . TYR A 1 119 ? -3.862 -3.484 -5.156 1.00 95.62 119 TYR A C 1
ATOM 978 O O . TYR A 1 119 ? -3.221 -4.365 -5.736 1.00 95.62 119 TYR A O 1
ATOM 986 N N . THR A 1 120 ? -3.288 -2.436 -4.569 1.00 94.62 120 THR A N 1
ATOM 987 C CA . THR A 1 120 ? -1.843 -2.269 -4.423 1.00 94.62 120 THR A CA 1
ATOM 988 C C . THR A 1 120 ? -1.523 -1.652 -3.068 1.00 94.62 120 THR A C 1
ATOM 990 O O . THR A 1 120 ? -2.209 -0.723 -2.639 1.00 94.62 120 THR A O 1
ATOM 993 N N . ASP A 1 121 ? -0.467 -2.135 -2.420 1.00 92.94 121 ASP A N 1
ATOM 994 C CA . ASP A 1 121 ? 0.140 -1.429 -1.295 1.00 92.94 121 ASP A CA 1
ATOM 995 C C . ASP A 1 121 ? 0.783 -0.123 -1.784 1.00 92.94 121 ASP A C 1
ATOM 997 O O . ASP A 1 121 ? 1.120 0.038 -2.963 1.00 92.94 121 ASP A O 1
ATOM 1001 N N . THR A 1 122 ? 0.948 0.829 -0.867 1.00 88.38 122 THR A N 1
ATOM 1002 C CA . THR A 1 122 ? 1.487 2.166 -1.163 1.00 88.38 122 THR A CA 1
ATOM 1003 C C . THR A 1 122 ? 2.990 2.174 -1.433 1.00 88.38 122 THR A C 1
ATOM 1005 O O . THR A 1 122 ? 3.512 3.159 -1.944 1.00 88.38 122 THR A O 1
ATOM 1008 N N . ASP A 1 123 ? 3.696 1.108 -1.065 1.00 86.88 123 ASP A N 1
ATOM 1009 C CA . ASP A 1 123 ? 5.135 0.927 -1.272 1.00 86.88 123 ASP A CA 1
ATOM 1010 C C . ASP A 1 123 ? 5.452 0.069 -2.510 1.00 86.88 123 ASP A C 1
ATOM 1012 O O . ASP A 1 123 ? 6.595 -0.353 -2.715 1.00 86.88 123 ASP A O 1
ATOM 1016 N N . MET A 1 124 ? 4.451 -0.171 -3.362 1.00 87.38 124 MET A N 1
ATOM 1017 C CA . MET A 1 124 ? 4.606 -0.927 -4.597 1.00 87.38 124 MET A CA 1
ATOM 1018 C C . MET A 1 124 ? 4.814 -0.030 -5.813 1.00 87.38 124 MET A C 1
ATOM 1020 O O . MET A 1 124 ? 4.180 1.008 -5.981 1.00 87.38 124 MET A O 1
ATOM 1024 N N . MET A 1 125 ? 5.704 -0.479 -6.697 1.00 87.06 125 MET A N 1
ATOM 1025 C CA . MET A 1 125 ? 5.993 0.160 -7.977 1.00 87.06 125 MET A CA 1
ATOM 1026 C C . MET A 1 125 ? 5.539 -0.759 -9.118 1.00 87.06 125 MET A C 1
ATOM 1028 O O . MET A 1 125 ? 5.730 -1.978 -9.023 1.00 87.06 125 MET A O 1
ATOM 1032 N N . PRO A 1 126 ? 4.987 -0.214 -10.217 1.00 88.25 126 PRO A N 1
ATOM 1033 C CA . PRO A 1 126 ? 4.741 -0.996 -11.419 1.00 88.25 126 PRO A CA 1
ATOM 1034 C C . PRO A 1 126 ? 6.018 -1.693 -11.909 1.00 88.25 126 PRO A C 1
ATOM 1036 O O . PRO A 1 126 ? 7.121 -1.150 -11.828 1.00 88.25 126 PRO A O 1
ATOM 1039 N N . ALA A 1 127 ? 5.877 -2.903 -12.449 1.00 89.50 127 ALA A N 1
ATOM 1040 C CA . ALA A 1 127 ? 7.013 -3.616 -13.022 1.00 89.50 127 ALA A CA 1
ATOM 1041 C C . ALA A 1 127 ? 7.566 -2.863 -14.241 1.00 89.50 127 ALA A C 1
ATOM 1043 O O . ALA A 1 127 ? 6.800 -2.342 -15.053 1.00 89.50 127 ALA A O 1
ATOM 1044 N N . TYR A 1 128 ? 8.887 -2.858 -14.413 1.00 94.75 128 TYR A N 1
ATOM 1045 C CA . TYR A 1 128 ? 9.514 -2.301 -15.610 1.00 94.75 128 TYR A CA 1
ATOM 1046 C C . TYR A 1 128 ? 9.029 -2.983 -16.888 1.00 94.75 128 TYR A C 1
ATOM 1048 O O . TYR A 1 128 ? 8.680 -4.168 -16.901 1.00 94.75 128 TYR A O 1
ATOM 1056 N N . SER A 1 129 ? 9.012 -2.231 -17.985 1.00 95.38 129 SER A N 1
ATOM 1057 C CA . SER A 1 129 ? 8.818 -2.801 -19.312 1.00 95.38 129 SER A CA 1
ATOM 1058 C C . SER A 1 129 ? 10.027 -3.642 -19.725 1.00 95.38 129 SER A C 1
ATOM 1060 O O . SER A 1 129 ? 11.151 -3.449 -19.254 1.00 95.38 129 SER A O 1
ATOM 1062 N N . LYS A 1 130 ? 9.820 -4.567 -20.670 1.00 94.69 130 LYS A N 1
ATOM 1063 C CA . LYS A 1 130 ? 10.918 -5.364 -21.246 1.00 94.69 130 LYS A CA 1
ATOM 1064 C C . LYS A 1 130 ? 12.024 -4.484 -21.841 1.00 94.69 130 LYS A C 1
ATOM 1066 O O . LYS A 1 130 ? 13.185 -4.873 -21.814 1.00 94.69 130 LYS A O 1
ATOM 1071 N N . GLN A 1 131 ? 11.667 -3.307 -22.358 1.00 94.69 131 GLN A N 1
ATOM 1072 C CA . GLN A 1 131 ? 12.621 -2.360 -22.932 1.00 94.69 131 GLN A CA 1
ATOM 1073 C C . GLN A 1 131 ? 13.531 -1.763 -21.854 1.00 94.69 131 GLN A C 1
ATOM 1075 O O . GLN A 1 131 ? 14.743 -1.724 -22.048 1.00 94.69 131 GLN A O 1
ATOM 1080 N N . VAL A 1 132 ? 12.974 -1.376 -20.702 1.00 95.88 132 VAL A N 1
ATOM 1081 C CA . VAL A 1 132 ? 13.765 -0.880 -19.565 1.00 95.88 132 VAL A CA 1
ATOM 1082 C C . VAL A 1 132 ? 14.697 -1.969 -19.031 1.00 95.88 132 VAL A C 1
ATOM 1084 O O . VAL A 1 132 ? 15.888 -1.714 -18.861 1.00 95.88 132 VAL A O 1
ATOM 1087 N N . ILE A 1 133 ? 14.205 -3.201 -18.850 1.00 95.25 133 ILE A N 1
ATOM 1088 C CA . ILE A 1 133 ? 15.054 -4.332 -18.433 1.00 95.25 133 ILE A CA 1
ATOM 1089 C C . ILE A 1 133 ? 16.202 -4.548 -19.426 1.00 95.25 133 ILE A C 1
ATOM 1091 O O . ILE A 1 133 ? 17.355 -4.668 -19.017 1.00 95.25 133 ILE A O 1
ATOM 1095 N N . PHE A 1 134 ? 15.917 -4.517 -20.730 1.00 93.81 134 PHE A N 1
ATOM 1096 C CA . PHE A 1 134 ? 16.943 -4.643 -21.762 1.00 93.81 134 PHE A CA 1
ATOM 1097 C C . PHE A 1 134 ? 17.983 -3.515 -21.691 1.00 93.81 134 PHE A C 1
ATOM 1099 O O . PHE A 1 134 ? 19.179 -3.779 -21.791 1.00 93.81 134 PHE A O 1
ATOM 1106 N N . LYS A 1 135 ? 17.565 -2.264 -21.460 1.00 94.56 135 LYS A N 1
ATOM 1107 C CA . LYS A 1 135 ? 18.489 -1.135 -21.270 1.00 94.56 135 LYS A CA 1
ATOM 1108 C C . LYS A 1 135 ? 19.393 -1.336 -20.055 1.00 94.56 135 LYS A C 1
ATOM 1110 O O . LYS A 1 135 ? 20.598 -1.131 -20.183 1.00 94.56 135 LYS A O 1
ATOM 1115 N N . ILE A 1 136 ? 18.850 -1.792 -18.923 1.00 95.81 136 ILE A N 1
ATOM 1116 C CA . ILE A 1 136 ? 19.646 -2.115 -17.728 1.00 95.81 136 ILE A CA 1
ATOM 1117 C C . ILE A 1 136 ? 20.685 -3.191 -18.065 1.00 95.81 136 ILE A C 1
ATOM 1119 O O . ILE A 1 136 ? 21.871 -2.997 -17.808 1.00 95.81 136 ILE A O 1
ATOM 1123 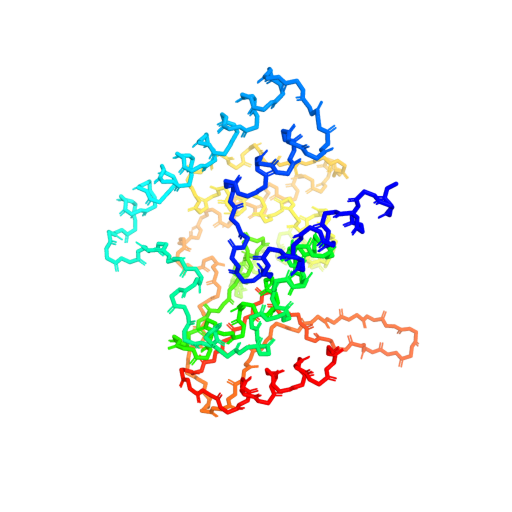N N . MET A 1 137 ? 20.275 -4.288 -18.706 1.00 94.69 137 MET A N 1
ATOM 1124 C CA . MET A 1 137 ? 21.187 -5.376 -19.082 1.00 94.69 137 MET A CA 1
ATOM 1125 C C . MET A 1 137 ? 22.290 -4.917 -20.047 1.00 94.69 137 MET A C 1
ATOM 1127 O O . MET A 1 137 ? 23.451 -5.280 -19.876 1.00 94.69 137 MET A O 1
ATOM 1131 N N . MET A 1 138 ? 21.957 -4.078 -21.032 1.00 94.25 138 MET A N 1
ATOM 1132 C CA . MET A 1 138 ? 22.929 -3.550 -21.995 1.00 94.25 138 MET A CA 1
ATOM 1133 C C . MET A 1 138 ? 23.962 -2.628 -21.338 1.00 94.25 138 MET A C 1
ATOM 1135 O O . MET A 1 138 ? 25.150 -2.745 -21.624 1.00 94.25 138 MET A O 1
ATOM 1139 N N . GLN A 1 139 ? 23.541 -1.734 -20.435 1.00 95.19 139 GLN A N 1
ATOM 1140 C CA . GLN A 1 139 ? 24.461 -0.808 -19.755 1.00 95.19 139 GLN A CA 1
ATOM 1141 C C . GLN A 1 139 ? 25.337 -1.488 -18.695 1.00 95.19 139 GLN A C 1
ATOM 1143 O O . GLN A 1 139 ? 26.367 -0.945 -18.301 1.00 95.19 139 GLN A O 1
ATOM 1148 N N . THR A 1 140 ? 24.944 -2.680 -18.250 1.00 93.50 140 THR A N 1
ATOM 1149 C CA . THR A 1 140 ? 25.651 -3.472 -17.233 1.00 93.50 140 THR A CA 1
ATOM 1150 C C . THR A 1 140 ? 26.462 -4.616 -17.835 1.00 93.50 140 THR A C 1
ATOM 1152 O O . THR A 1 140 ? 27.081 -5.374 -17.097 1.00 93.50 140 THR A O 1
ATOM 1155 N N . SER A 1 141 ? 26.474 -4.760 -19.168 1.00 91.25 141 SER A N 1
ATOM 1156 C CA . SER A 1 141 ? 27.087 -5.904 -19.866 1.00 91.25 141 SER A CA 1
ATOM 1157 C C . SER A 1 141 ? 26.599 -7.265 -19.340 1.00 91.25 141 SER A C 1
ATOM 1159 O O . SER A 1 141 ? 27.356 -8.231 -19.304 1.00 91.25 141 SER A O 1
ATOM 1161 N N . GLY A 1 142 ? 25.331 -7.341 -18.919 1.00 89.06 142 GLY A N 1
ATOM 1162 C CA . GLY A 1 142 ? 24.724 -8.553 -18.366 1.00 89.06 142 GLY A CA 1
ATOM 1163 C C . GLY A 1 142 ? 25.003 -8.814 -16.881 1.00 89.06 142 GLY A C 1
ATOM 1164 O O . GLY A 1 142 ? 24.719 -9.913 -16.409 1.00 89.06 142 GLY A O 1
ATOM 1165 N N . ASP A 1 143 ? 25.535 -7.846 -16.128 1.00 91.88 143 ASP A N 1
ATOM 1166 C CA . ASP A 1 143 ? 25.688 -7.982 -14.676 1.00 91.88 143 ASP A CA 1
ATOM 1167 C C . ASP A 1 143 ? 24.322 -7.948 -13.964 1.00 91.88 143 ASP A C 1
ATOM 1169 O O . ASP A 1 143 ? 23.725 -6.894 -13.717 1.00 91.88 143 ASP A O 1
ATOM 1173 N N . ASN A 1 144 ? 23.843 -9.135 -13.588 1.00 89.56 144 ASN A N 1
ATOM 1174 C CA . ASN A 1 144 ? 22.553 -9.328 -12.930 1.00 89.56 144 ASN A CA 1
ATOM 1175 C C . ASN A 1 144 ? 22.462 -8.676 -11.541 1.00 89.56 144 ASN A C 1
ATOM 1177 O O . ASN A 1 144 ? 21.351 -8.513 -11.037 1.00 89.56 144 ASN A O 1
ATOM 1181 N N . ARG A 1 145 ? 23.571 -8.244 -10.915 1.00 94.25 145 ARG A N 1
ATOM 1182 C CA . ARG A 1 145 ? 23.511 -7.536 -9.622 1.00 94.25 145 ARG A CA 1
ATOM 1183 C C . ARG A 1 145 ? 22.614 -6.301 -9.698 1.00 94.25 145 ARG A C 1
ATOM 1185 O O . ARG A 1 145 ? 21.874 -6.045 -8.760 1.00 94.25 145 ARG A O 1
ATOM 1192 N N . PHE A 1 146 ? 22.589 -5.583 -10.820 1.00 93.69 146 PHE A N 1
ATOM 1193 C CA . PHE A 1 146 ? 21.731 -4.400 -10.991 1.00 93.69 146 PHE A CA 1
ATOM 1194 C C . PHE A 1 146 ? 20.229 -4.728 -11.090 1.00 93.69 146 PHE A C 1
ATOM 1196 O O . PHE A 1 146 ? 19.397 -3.827 -10.984 1.00 93.69 146 PHE A O 1
ATOM 1203 N N . LEU A 1 147 ? 19.872 -6.005 -11.266 1.00 90.00 147 LEU A N 1
ATOM 1204 C CA . LEU A 1 147 ? 18.496 -6.508 -11.294 1.00 90.00 147 LEU A CA 1
ATOM 1205 C C . LEU A 1 147 ? 18.117 -7.343 -10.068 1.00 90.00 147 LEU A C 1
ATOM 1207 O O . LEU A 1 147 ? 16.924 -7.542 -9.854 1.00 90.00 147 LEU A O 1
ATOM 1211 N N . GLU A 1 148 ? 19.083 -7.767 -9.247 1.00 86.88 148 GLU A N 1
ATOM 1212 C CA . GLU A 1 148 ? 18.856 -8.633 -8.077 1.00 86.88 148 GLU A CA 1
ATOM 1213 C C . GLU A 1 148 ? 19.258 -7.971 -6.745 1.00 86.88 148 GLU A C 1
ATOM 1215 O O . GLU A 1 148 ? 18.506 -8.031 -5.766 1.00 86.88 148 GLU A O 1
ATOM 1220 N N . ASP A 1 149 ? 20.393 -7.263 -6.700 1.00 91.62 149 ASP A N 1
ATOM 1221 C CA . ASP A 1 149 ? 20.877 -6.610 -5.482 1.00 91.62 149 ASP A CA 1
ATOM 1222 C C . ASP A 1 149 ? 19.916 -5.505 -5.032 1.00 91.62 149 ASP A C 1
ATOM 1224 O O . ASP A 1 149 ? 19.557 -4.593 -5.780 1.00 91.62 149 ASP A O 1
ATOM 1228 N N . LEU A 1 150 ? 19.485 -5.577 -3.773 1.00 90.00 150 LEU A N 1
ATOM 1229 C CA . LEU A 1 150 ? 18.463 -4.680 -3.246 1.00 90.00 150 LEU A CA 1
ATOM 1230 C C . LEU A 1 150 ? 18.899 -3.209 -3.267 1.00 90.00 150 LEU A C 1
ATOM 1232 O O . LEU A 1 150 ? 18.058 -2.350 -3.531 1.00 90.00 150 LEU A O 1
ATOM 1236 N N . LYS A 1 151 ? 20.172 -2.907 -2.985 1.00 94.12 151 LYS A N 1
ATOM 1237 C CA . LYS A 1 151 ? 20.668 -1.525 -2.929 1.00 94.12 151 LYS A CA 1
ATOM 1238 C C . LYS A 1 151 ? 20.732 -0.934 -4.332 1.00 94.12 151 LYS A C 1
ATOM 1240 O O . LYS A 1 151 ? 20.177 0.140 -4.562 1.00 94.12 151 LYS A O 1
ATOM 1245 N N . LEU A 1 152 ? 21.314 -1.670 -5.279 1.00 95.88 152 LEU A N 1
ATOM 1246 C CA . LEU A 1 152 ? 21.418 -1.234 -6.674 1.00 95.88 152 LEU A CA 1
ATOM 1247 C C . LEU A 1 152 ? 20.034 -1.053 -7.312 1.00 95.88 152 LEU A C 1
ATOM 1249 O O . LEU A 1 152 ? 19.757 -0.009 -7.905 1.00 95.88 152 LEU A O 1
ATOM 1253 N N . ARG A 1 153 ? 19.120 -2.015 -7.119 1.00 92.75 153 ARG A N 1
ATOM 1254 C CA . ARG A 1 153 ? 17.739 -1.921 -7.625 1.00 92.75 153 ARG A CA 1
ATOM 1255 C C . ARG A 1 153 ? 16.983 -0.734 -7.051 1.00 92.75 153 ARG A C 1
ATOM 1257 O O . ARG A 1 153 ? 16.217 -0.102 -7.778 1.00 92.75 153 ARG A O 1
ATOM 1264 N N . ARG A 1 154 ? 17.160 -0.440 -5.759 1.00 93.19 154 ARG A N 1
ATOM 1265 C CA . ARG A 1 154 ? 16.515 0.707 -5.105 1.00 93.19 154 ARG A CA 1
ATOM 1266 C C . ARG A 1 154 ? 17.007 2.028 -5.680 1.00 93.19 154 ARG A C 1
ATOM 1268 O O . ARG A 1 154 ? 16.168 2.862 -5.982 1.00 93.19 154 ARG A O 1
ATOM 1275 N N . ALA A 1 155 ? 18.310 2.186 -5.909 1.00 96.25 155 ALA A N 1
ATOM 1276 C CA . ALA A 1 155 ? 18.852 3.395 -6.531 1.00 96.25 155 ALA A CA 1
ATOM 1277 C C . ALA A 1 155 ? 18.369 3.578 -7.980 1.00 96.25 155 ALA A C 1
ATOM 1279 O O . ALA A 1 155 ? 17.986 4.680 -8.367 1.00 96.25 155 ALA A O 1
ATOM 1280 N N . ILE A 1 156 ? 18.303 2.497 -8.768 1.00 95.94 156 ILE A N 1
ATOM 1281 C CA . ILE A 1 156 ? 17.698 2.554 -10.108 1.00 95.94 156 ILE A CA 1
ATOM 1282 C C . ILE A 1 156 ? 16.220 2.951 -10.004 1.00 95.94 156 ILE A C 1
ATOM 1284 O O . ILE A 1 156 ? 15.778 3.834 -10.729 1.00 95.94 156 ILE A O 1
ATOM 1288 N N . SER A 1 157 ? 15.461 2.339 -9.091 1.00 94.69 157 SER A N 1
ATOM 1289 C CA . SER A 1 157 ? 14.027 2.623 -8.922 1.00 94.69 157 SER A CA 1
ATOM 1290 C C . SER A 1 157 ? 13.757 4.050 -8.459 1.00 94.69 157 SER A C 1
ATOM 1292 O O . SER A 1 157 ? 12.864 4.684 -9.004 1.00 94.69 157 SER A O 1
ATOM 1294 N N . ASP A 1 158 ? 14.552 4.584 -7.532 1.00 95.12 158 ASP A N 1
ATOM 1295 C CA . ASP A 1 158 ? 14.501 5.994 -7.130 1.00 95.12 158 ASP A CA 1
ATOM 1296 C C . ASP A 1 158 ? 14.743 6.913 -8.336 1.00 95.12 158 ASP A C 1
ATOM 1298 O O . ASP A 1 158 ? 13.947 7.807 -8.608 1.00 95.12 158 ASP A O 1
ATOM 1302 N N . GLY A 1 159 ? 15.772 6.637 -9.144 1.00 95.56 159 GLY A N 1
ATOM 1303 C CA . GLY A 1 159 ? 16.060 7.429 -10.342 1.00 95.56 159 GLY A CA 1
ATOM 1304 C C . GLY A 1 159 ? 14.966 7.370 -11.404 1.00 95.56 159 GLY A C 1
ATOM 1305 O O . GLY A 1 159 ? 14.606 8.400 -11.973 1.00 95.56 159 GLY A O 1
ATOM 1306 N N . VAL A 1 160 ? 14.398 6.188 -11.654 1.00 95.75 160 VAL A N 1
ATOM 1307 C CA . VAL A 1 160 ? 13.285 6.041 -12.601 1.00 95.75 160 VAL A CA 1
ATOM 1308 C C . VAL A 1 160 ? 12.025 6.729 -12.075 1.00 95.75 160 VAL A C 1
ATOM 1310 O O . VAL A 1 160 ? 11.363 7.425 -12.839 1.00 95.75 160 VAL A O 1
ATOM 1313 N N . LEU A 1 161 ? 11.709 6.592 -10.782 1.00 93.62 161 LEU A N 1
ATOM 1314 C CA . LEU A 1 161 ? 10.574 7.274 -10.156 1.00 93.62 161 LEU A CA 1
ATOM 1315 C C . LEU A 1 161 ? 10.736 8.794 -10.190 1.00 93.62 161 LEU A C 1
ATOM 1317 O O . LEU A 1 161 ? 9.768 9.497 -10.462 1.00 93.62 161 LEU A O 1
ATOM 1321 N N . ARG A 1 162 ? 11.947 9.310 -9.968 1.00 94.19 162 ARG A N 1
ATOM 1322 C CA . ARG A 1 162 ? 12.240 10.739 -10.112 1.00 94.19 162 ARG A CA 1
ATOM 1323 C C . ARG A 1 162 ? 11.991 11.206 -11.536 1.00 94.19 162 ARG A C 1
ATOM 1325 O O . ARG A 1 162 ? 11.273 12.180 -11.724 1.00 94.19 162 ARG A O 1
ATOM 1332 N N . TYR A 1 163 ? 12.496 10.472 -12.526 1.00 93.94 163 TYR A N 1
ATOM 1333 C CA . TYR A 1 163 ? 12.274 10.783 -13.935 1.00 93.94 163 TYR A CA 1
ATOM 1334 C C . TYR A 1 163 ? 10.779 10.872 -14.287 1.00 93.94 163 TYR A C 1
ATOM 1336 O O . TYR A 1 163 ? 10.331 11.918 -14.744 1.00 93.94 163 TYR A O 1
ATOM 1344 N N . VAL A 1 164 ? 9.986 9.831 -14.000 1.00 92.56 164 VAL A N 1
ATOM 1345 C CA . VAL A 1 164 ? 8.545 9.816 -14.347 1.00 92.56 164 VAL A CA 1
ATOM 1346 C C . VAL A 1 164 ? 7.711 10.821 -13.549 1.00 92.56 164 VAL A C 1
ATOM 1348 O O . VAL A 1 164 ? 6.599 11.154 -13.946 1.00 92.56 164 VAL A O 1
ATOM 1351 N N . ASN A 1 165 ? 8.229 11.309 -12.419 1.00 89.88 165 ASN A N 1
ATOM 1352 C CA . ASN A 1 165 ? 7.600 12.363 -11.625 1.00 89.88 165 ASN A CA 1
ATOM 1353 C C . ASN A 1 165 ? 8.166 13.761 -11.934 1.00 89.88 165 ASN A C 1
ATOM 1355 O O . ASN A 1 165 ? 7.891 14.697 -11.185 1.00 89.88 165 ASN A O 1
ATOM 1359 N N . ASN A 1 166 ? 8.939 13.925 -13.017 1.00 90.50 166 ASN A N 1
ATOM 1360 C CA . ASN A 1 166 ? 9.571 15.191 -13.411 1.00 90.50 166 ASN A CA 1
ATOM 1361 C C . ASN A 1 166 ? 10.469 15.807 -12.317 1.00 90.50 166 ASN A C 1
ATOM 1363 O O . ASN A 1 166 ? 10.541 17.025 -12.151 1.00 90.50 166 ASN A O 1
ATOM 1367 N N . GLN A 1 167 ? 11.151 14.958 -11.551 1.00 93.75 167 GLN A N 1
ATOM 1368 C CA . GLN A 1 167 ? 12.114 15.332 -10.517 1.00 93.75 167 GLN A CA 1
ATOM 1369 C C . GLN A 1 167 ? 13.551 15.150 -11.014 1.00 93.75 167 GLN A C 1
ATOM 1371 O O . GLN A 1 167 ? 13.824 14.407 -11.958 1.00 93.75 167 GLN A O 1
ATOM 1376 N N . ASN A 1 168 ? 14.496 15.811 -10.343 1.00 92.94 168 ASN A N 1
ATOM 1377 C CA . ASN A 1 168 ? 15.905 15.726 -10.701 1.00 92.94 168 ASN A CA 1
ATOM 1378 C C . ASN A 1 168 ? 16.477 14.323 -10.411 1.00 92.94 168 ASN A C 1
ATOM 1380 O O . ASN A 1 168 ? 16.468 13.865 -9.266 1.00 92.94 168 ASN A O 1
ATOM 1384 N N . ILE A 1 169 ? 17.002 13.659 -11.446 1.00 92.38 169 ILE A N 1
ATOM 1385 C CA . ILE A 1 169 ? 17.634 12.332 -11.357 1.00 92.38 169 ILE A CA 1
ATOM 1386 C C . ILE A 1 169 ? 19.024 12.365 -10.703 1.00 92.38 169 ILE A C 1
ATOM 1388 O O . ILE A 1 169 ? 19.525 11.327 -10.275 1.00 92.38 169 ILE A O 1
ATOM 1392 N N . ASP A 1 170 ? 19.654 13.536 -10.594 1.00 89.31 170 ASP A N 1
ATOM 1393 C CA . ASP A 1 170 ? 20.965 13.671 -9.945 1.00 89.31 170 ASP A CA 1
ATOM 1394 C C . ASP A 1 170 ? 20.882 13.563 -8.416 1.00 89.31 170 ASP A C 1
ATOM 1396 O O . ASP A 1 170 ? 21.884 13.312 -7.749 1.00 89.31 170 ASP A O 1
ATOM 1400 N N . GLU A 1 171 ? 19.677 13.689 -7.860 1.00 92.44 171 GLU A N 1
ATOM 1401 C CA . GLU A 1 171 ? 19.386 13.578 -6.428 1.00 92.44 171 GLU A CA 1
ATOM 1402 C C . GLU A 1 171 ? 19.091 12.140 -5.970 1.00 92.44 171 GLU A C 1
ATOM 1404 O O . GLU A 1 171 ? 18.582 11.925 -4.867 1.00 92.44 171 GLU A O 1
ATOM 1409 N N . VAL A 1 172 ? 19.374 11.144 -6.813 1.00 94.38 172 VAL A N 1
ATOM 1410 C CA . VAL A 1 172 ? 19.202 9.735 -6.449 1.00 94.38 172 VAL A CA 1
ATOM 1411 C C . VAL A 1 172 ? 20.007 9.393 -5.200 1.00 94.38 172 VAL A C 1
ATOM 1413 O O . VAL A 1 172 ? 21.168 9.778 -5.042 1.00 94.38 172 VAL A O 1
ATOM 1416 N N . ASN A 1 173 ? 19.390 8.620 -4.312 1.00 91.12 173 ASN A N 1
ATOM 1417 C CA . ASN A 1 173 ? 20.048 8.150 -3.109 1.00 91.12 173 ASN A CA 1
ATOM 1418 C C . ASN A 1 173 ? 21.031 7.010 -3.428 1.00 91.12 173 ASN A C 1
ATOM 1420 O O . ASN A 1 173 ? 20.636 5.872 -3.681 1.00 91.12 173 ASN A O 1
ATOM 1424 N N . TYR A 1 174 ? 22.327 7.319 -3.354 1.00 92.62 174 TYR A N 1
ATOM 1425 C CA . TYR A 1 174 ? 23.422 6.367 -3.559 1.00 92.62 174 TYR A CA 1
ATOM 1426 C C . TYR A 1 174 ? 24.105 5.913 -2.258 1.00 92.62 174 TYR A C 1
ATOM 1428 O O . TYR A 1 174 ? 25.278 5.522 -2.282 1.00 92.62 174 TYR A O 1
ATOM 1436 N N . ASN A 1 175 ? 23.415 5.991 -1.115 1.00 90.44 175 ASN A N 1
ATOM 1437 C CA . ASN A 1 175 ? 23.966 5.559 0.168 1.00 90.44 175 ASN A CA 1
ATOM 1438 C C . ASN A 1 175 ? 24.466 4.110 0.084 1.00 90.44 175 ASN A C 1
ATOM 1440 O O . ASN A 1 175 ? 23.745 3.216 -0.355 1.00 90.44 175 ASN A O 1
ATOM 1444 N N . GLU A 1 176 ? 25.706 3.888 0.529 1.00 90.31 176 GLU A N 1
ATOM 1445 C CA . GLU A 1 176 ? 26.358 2.569 0.551 1.00 90.31 176 GLU A CA 1
ATOM 1446 C C . GLU A 1 176 ? 26.528 1.898 -0.830 1.00 90.31 176 GLU A C 1
ATOM 1448 O O . GLU A 1 176 ? 26.680 0.677 -0.906 1.00 90.31 176 GLU A O 1
ATOM 1453 N N . ILE A 1 177 ? 26.522 2.677 -1.918 1.00 95.19 177 ILE A N 1
ATOM 1454 C CA . ILE A 1 177 ? 26.825 2.213 -3.280 1.00 95.19 177 ILE A CA 1
ATOM 1455 C C . ILE A 1 177 ? 28.247 2.646 -3.663 1.00 95.19 177 ILE A C 1
ATOM 1457 O O . ILE A 1 177 ? 28.674 3.757 -3.343 1.00 95.19 177 ILE A O 1
ATOM 1461 N N . SER A 1 178 ? 28.992 1.773 -4.348 1.00 95.75 178 SER A N 1
ATOM 1462 C CA . SER A 1 178 ? 30.353 2.067 -4.817 1.00 95.75 178 SER A CA 1
ATOM 1463 C C . SER A 1 178 ? 30.351 3.121 -5.932 1.00 95.75 178 SER A C 1
ATOM 1465 O O . SER A 1 178 ? 29.414 3.183 -6.726 1.00 95.75 178 SER A O 1
ATOM 1467 N N . ASP A 1 179 ? 31.403 3.934 -6.056 1.00 95.69 179 ASP A N 1
ATOM 1468 C CA . ASP A 1 179 ? 31.461 4.958 -7.115 1.00 95.69 179 ASP A CA 1
ATOM 1469 C C . ASP A 1 179 ? 31.447 4.356 -8.531 1.00 95.69 179 ASP A C 1
ATOM 1471 O O . ASP A 1 179 ? 30.886 4.948 -9.457 1.00 95.69 179 ASP A O 1
ATOM 1475 N N . ALA A 1 180 ? 31.995 3.148 -8.696 1.00 95.12 180 ALA A N 1
ATOM 1476 C CA . ALA A 1 180 ? 31.912 2.399 -9.946 1.00 95.12 180 ALA A CA 1
ATOM 1477 C C . ALA A 1 180 ? 30.454 2.061 -10.302 1.00 95.12 180 ALA A C 1
ATOM 1479 O O . ALA A 1 180 ? 30.006 2.365 -11.411 1.00 95.12 180 ALA A O 1
ATOM 1480 N N . ASP A 1 181 ? 29.692 1.512 -9.351 1.00 96.50 181 ASP A N 1
ATOM 1481 C CA . ASP A 1 181 ? 28.285 1.168 -9.570 1.00 96.50 181 ASP A CA 1
ATOM 1482 C C . ASP A 1 181 ? 27.420 2.430 -9.750 1.00 96.50 181 ASP A C 1
ATOM 1484 O O . ASP A 1 181 ? 26.541 2.444 -10.613 1.00 96.50 181 ASP A O 1
ATOM 1488 N N . LYS A 1 182 ? 27.703 3.531 -9.032 1.00 96.25 182 LYS A N 1
ATOM 1489 C CA . LYS A 1 182 ? 27.024 4.830 -9.238 1.00 96.25 182 LYS A CA 1
ATOM 1490 C C . LYS A 1 182 ? 27.153 5.309 -10.681 1.00 96.25 182 LYS A C 1
ATOM 1492 O O . LYS A 1 182 ? 26.170 5.740 -11.280 1.00 96.25 182 LYS A O 1
ATOM 1497 N N . ASN A 1 183 ? 28.354 5.230 -11.255 1.00 95.62 183 ASN A N 1
ATOM 1498 C CA . ASN A 1 183 ? 28.590 5.645 -12.637 1.00 95.62 183 ASN A CA 1
ATOM 1499 C C . ASN A 1 183 ? 27.816 4.781 -13.641 1.00 95.62 183 ASN A C 1
ATOM 1501 O O . ASN A 1 183 ? 27.344 5.299 -14.653 1.00 95.62 183 ASN A O 1
ATOM 1505 N N . ILE A 1 184 ? 27.645 3.487 -13.363 1.00 96.62 184 ILE A N 1
ATOM 1506 C CA . ILE A 1 184 ? 26.816 2.595 -14.185 1.00 96.62 184 ILE A CA 1
ATOM 1507 C C . ILE A 1 184 ? 25.335 2.970 -14.050 1.00 96.62 184 ILE A C 1
ATOM 1509 O O . ILE A 1 184 ? 24.658 3.126 -15.065 1.00 96.62 184 ILE A O 1
ATOM 1513 N N . ILE A 1 185 ? 24.841 3.204 -12.829 1.00 97.00 185 ILE A N 1
ATOM 1514 C CA . ILE A 1 185 ? 23.452 3.632 -12.591 1.00 97.00 185 ILE A CA 1
ATOM 1515 C C . ILE A 1 185 ? 23.155 4.946 -13.318 1.00 97.00 185 ILE A C 1
ATOM 1517 O O . ILE A 1 185 ? 22.141 5.040 -14.002 1.00 97.00 185 ILE A O 1
ATOM 1521 N N . LYS A 1 186 ? 24.059 5.930 -13.280 1.00 96.31 186 LYS A N 1
ATOM 1522 C CA . LYS A 1 186 ? 23.895 7.182 -14.038 1.00 96.31 186 LYS A CA 1
ATOM 1523 C C . LYS A 1 186 ? 23.734 6.943 -15.542 1.00 96.31 186 LYS A C 1
ATOM 1525 O O . LYS A 1 186 ? 22.877 7.565 -16.169 1.00 96.31 186 LYS A O 1
ATOM 1530 N N . LYS A 1 187 ? 24.507 6.017 -16.125 1.00 96.31 187 LYS A N 1
ATOM 1531 C CA . LYS A 1 187 ? 24.370 5.635 -17.544 1.00 96.31 187 LYS A CA 1
ATOM 1532 C C . LYS A 1 187 ? 23.029 4.957 -17.823 1.00 96.31 187 LYS A C 1
ATOM 1534 O O . LYS A 1 187 ? 22.377 5.305 -18.802 1.00 96.31 187 LYS A O 1
ATOM 1539 N N . ILE A 1 188 ? 22.598 4.044 -16.947 1.00 96.69 188 ILE A N 1
ATOM 1540 C CA . ILE A 1 188 ? 21.274 3.405 -17.015 1.00 96.69 188 ILE A CA 1
ATOM 1541 C C . ILE A 1 188 ? 20.175 4.473 -17.032 1.00 96.69 188 ILE A C 1
ATOM 1543 O O . ILE A 1 188 ? 19.359 4.493 -17.950 1.00 96.69 188 ILE A O 1
ATOM 1547 N N . LEU A 1 189 ? 20.179 5.386 -16.058 1.00 97.12 189 LEU A N 1
ATOM 1548 C CA . LEU A 1 189 ? 19.159 6.427 -15.921 1.00 97.12 189 LEU A CA 1
ATOM 1549 C C . LEU A 1 189 ? 19.156 7.395 -17.110 1.00 97.12 189 LEU A C 1
ATOM 1551 O O . LEU A 1 189 ? 18.087 7.751 -17.591 1.00 97.12 189 LEU A O 1
ATOM 1555 N N . THR A 1 190 ? 20.333 7.748 -17.637 1.00 95.69 190 THR A N 1
ATOM 1556 C CA . THR A 1 190 ? 20.468 8.583 -18.846 1.00 95.69 190 THR A CA 1
ATOM 1557 C C . THR A 1 190 ? 19.855 7.923 -20.084 1.00 95.69 190 THR A C 1
ATOM 1559 O O . THR A 1 190 ? 19.341 8.605 -20.964 1.00 95.69 190 THR A O 1
ATOM 1562 N N . GLU A 1 191 ? 19.929 6.596 -20.199 1.00 95.81 191 GLU A N 1
ATOM 1563 C CA . GLU A 1 191 ? 19.305 5.876 -21.311 1.00 95.81 191 GLU A CA 1
ATOM 1564 C C . GLU A 1 191 ? 17.799 5.707 -21.125 1.00 95.81 191 GLU A C 1
ATOM 1566 O O . GLU A 1 191 ? 17.052 5.805 -22.098 1.00 95.81 191 GLU A O 1
ATOM 1571 N N . ILE A 1 192 ? 17.352 5.471 -19.890 1.00 95.62 192 ILE A N 1
ATOM 1572 C CA . ILE A 1 192 ? 15.928 5.359 -19.568 1.00 95.62 192 ILE A CA 1
ATOM 1573 C C . ILE A 1 192 ? 15.222 6.706 -19.769 1.00 95.62 192 ILE A C 1
ATOM 1575 O O . ILE A 1 192 ? 14.129 6.727 -20.322 1.00 95.62 192 ILE A O 1
ATOM 1579 N N . SER A 1 193 ? 15.851 7.831 -19.415 1.00 94.12 193 SER A N 1
ATOM 1580 C CA . SER A 1 193 ? 15.246 9.166 -19.557 1.00 94.12 193 SER A CA 1
ATOM 1581 C C . SER A 1 193 ? 15.028 9.613 -21.008 1.00 94.12 193 SER A C 1
ATOM 1583 O O . SER A 1 193 ? 14.301 10.572 -21.262 1.00 94.12 193 SER A O 1
ATOM 1585 N N . LYS A 1 194 ? 15.635 8.913 -21.976 1.00 94.69 194 LYS A N 1
ATOM 1586 C CA . LYS A 1 194 ? 15.405 9.106 -23.418 1.00 94.69 194 LYS A CA 1
ATOM 1587 C C . LYS A 1 194 ? 14.183 8.340 -23.935 1.00 94.69 194 LYS A C 1
ATOM 1589 O O . LYS A 1 194 ? 13.827 8.491 -25.102 1.00 94.69 194 LYS A O 1
ATOM 1594 N N . MET A 1 195 ? 13.589 7.468 -23.121 1.00 93.62 195 MET A N 1
ATOM 1595 C CA . MET A 1 195 ? 12.423 6.672 -23.497 1.00 93.62 195 MET A CA 1
ATOM 1596 C C . MET A 1 195 ? 11.128 7.455 -23.243 1.00 93.62 195 MET A C 1
ATOM 1598 O O . MET A 1 195 ? 11.078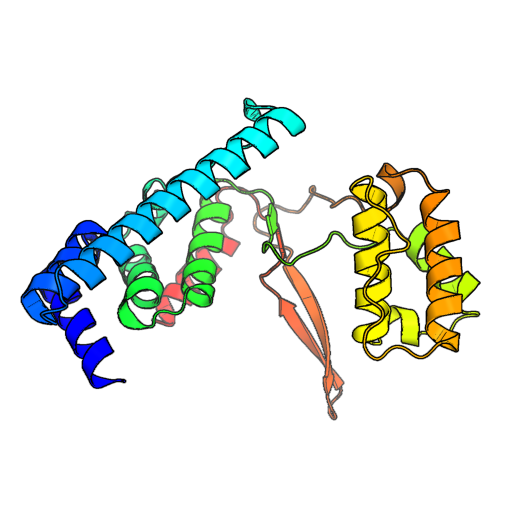 8.242 -22.307 1.00 93.62 195 MET A O 1
ATOM 1602 N N . PRO A 1 196 ? 10.051 7.224 -24.014 1.00 92.25 196 PRO A N 1
ATOM 1603 C CA . PRO A 1 196 ? 8.733 7.760 -23.677 1.00 92.25 196 PRO A CA 1
ATOM 1604 C C . PRO A 1 196 ? 8.264 7.284 -22.293 1.00 92.25 196 PRO A C 1
ATOM 1606 O O . PRO A 1 196 ? 8.372 6.092 -21.990 1.00 92.25 196 PRO A O 1
ATOM 1609 N N . GLU A 1 197 ? 7.702 8.172 -21.471 1.00 89.00 197 GLU A N 1
ATOM 1610 C CA . GLU A 1 197 ? 7.245 7.848 -20.105 1.00 89.00 197 GLU A CA 1
ATOM 1611 C C . GLU A 1 197 ? 6.249 6.673 -20.063 1.00 89.00 197 GLU A C 1
ATOM 1613 O O . GLU A 1 197 ? 6.322 5.802 -19.194 1.00 89.00 197 GLU A O 1
ATOM 1618 N N . ASP A 1 198 ? 5.356 6.581 -21.051 1.00 89.06 198 ASP A N 1
ATOM 1619 C CA . ASP A 1 198 ? 4.345 5.524 -21.159 1.00 89.06 198 ASP A CA 1
ATOM 1620 C C . ASP A 1 198 ? 4.921 4.142 -21.529 1.00 89.06 198 ASP A C 1
ATOM 1622 O O . ASP A 1 198 ? 4.206 3.134 -21.484 1.00 89.06 198 ASP A O 1
ATOM 1626 N N . SER A 1 199 ? 6.216 4.084 -21.858 1.00 93.62 199 SER A N 1
ATOM 1627 C CA . SER A 1 199 ? 6.968 2.864 -22.169 1.00 93.62 199 SER A CA 1
ATOM 1628 C C . SER A 1 199 ? 7.824 2.352 -21.005 1.00 93.62 199 SER A C 1
ATOM 1630 O O . SER A 1 199 ? 8.398 1.264 -21.100 1.00 93.62 199 SER A O 1
ATOM 1632 N N . ILE A 1 200 ? 7.913 3.103 -19.902 1.00 96.56 200 ILE A N 1
ATOM 1633 C CA . ILE A 1 200 ? 8.782 2.778 -18.760 1.00 96.56 200 ILE A CA 1
ATOM 1634 C C . ILE A 1 200 ? 8.278 1.546 -18.006 1.00 96.56 200 ILE A C 1
ATOM 1636 O O . ILE A 1 200 ? 9.049 0.638 -17.679 1.00 96.56 200 ILE A O 1
ATOM 1640 N N . PHE A 1 201 ? 6.970 1.482 -17.768 1.00 95.50 201 PHE A N 1
ATOM 1641 C CA . PHE A 1 201 ? 6.344 0.430 -16.976 1.00 95.50 201 PHE A CA 1
ATOM 1642 C C . PHE A 1 201 ? 5.483 -0.505 -17.825 1.00 95.50 201 PHE A C 1
ATOM 1644 O O . PHE A 1 201 ? 4.876 -0.123 -18.826 1.00 95.50 201 PHE A O 1
ATOM 1651 N N . THR A 1 202 ? 5.411 -1.764 -17.407 1.00 92.62 202 THR A N 1
ATOM 1652 C CA . THR A 1 202 ? 4.539 -2.763 -18.020 1.00 92.62 202 THR A CA 1
ATOM 1653 C C . THR A 1 202 ? 3.081 -2.463 -17.682 1.00 92.62 202 THR A C 1
ATOM 1655 O O . THR A 1 202 ? 2.710 -2.335 -16.515 1.00 92.62 202 THR A O 1
ATOM 1658 N N . LYS A 1 203 ? 2.224 -2.420 -18.708 1.00 89.75 203 LYS A N 1
ATOM 1659 C CA . LYS A 1 203 ? 0.771 -2.322 -18.526 1.00 89.75 203 LYS A CA 1
ATOM 1660 C C . LYS A 1 203 ? 0.225 -3.616 -17.924 1.00 89.75 203 LYS A C 1
ATOM 1662 O O . LYS A 1 203 ? 0.538 -4.711 -18.392 1.00 89.75 203 LYS A O 1
ATOM 1667 N N . ILE A 1 204 ? -0.625 -3.484 -16.912 1.00 87.69 204 ILE A N 1
ATOM 1668 C CA . ILE A 1 204 ? -1.282 -4.619 -16.261 1.00 87.69 204 ILE A CA 1
ATOM 1669 C C . ILE A 1 204 ? -2.369 -5.166 -17.189 1.00 87.69 204 ILE A C 1
ATOM 1671 O O . ILE A 1 204 ? -3.233 -4.422 -17.656 1.00 87.69 204 ILE A O 1
ATOM 1675 N N . ASN A 1 205 ? -2.352 -6.477 -17.436 1.00 88.50 205 ASN A N 1
ATOM 1676 C CA . ASN A 1 205 ? -3.451 -7.138 -18.127 1.00 88.50 205 ASN A CA 1
ATOM 1677 C C . ASN A 1 205 ? -4.630 -7.328 -17.163 1.00 88.50 205 ASN A C 1
ATOM 1679 O O . ASN A 1 205 ? -4.587 -8.184 -16.283 1.00 88.50 205 ASN A O 1
ATOM 1683 N N . THR A 1 206 ? -5.692 -6.550 -17.356 1.00 89.25 206 THR A N 1
ATOM 1684 C CA . THR A 1 206 ? -6.923 -6.633 -16.558 1.00 89.25 206 THR A CA 1
ATOM 1685 C C . THR A 1 206 ? -7.911 -7.687 -17.065 1.00 89.25 206 THR A C 1
ATOM 1687 O O . THR A 1 206 ? -8.919 -7.947 -16.411 1.00 89.25 206 THR A O 1
ATOM 1690 N N . ARG A 1 207 ? -7.642 -8.329 -18.213 1.00 92.94 207 ARG A N 1
ATOM 1691 C CA . ARG A 1 207 ? -8.462 -9.426 -18.743 1.00 92.94 207 ARG A CA 1
ATOM 1692 C C . ARG A 1 207 ? -8.040 -10.739 -18.098 1.00 92.94 207 ARG A C 1
ATOM 1694 O O . ARG A 1 207 ? -7.164 -11.439 -18.604 1.00 92.94 207 ARG A O 1
ATOM 1701 N N . ILE A 1 208 ? -8.683 -11.048 -16.980 1.00 93.94 208 ILE A N 1
ATOM 1702 C CA . ILE A 1 208 ? -8.480 -12.282 -16.219 1.00 93.94 208 ILE A CA 1
ATOM 1703 C C . ILE A 1 208 ? -9.777 -13.102 -16.185 1.00 93.94 208 ILE A C 1
ATOM 1705 O O . ILE A 1 208 ? -10.862 -12.508 -16.260 1.00 93.94 208 ILE A O 1
ATOM 1709 N N . PRO A 1 209 ? -9.703 -14.441 -16.070 1.00 94.50 209 PRO A N 1
ATOM 1710 C CA . PRO A 1 209 ? -10.893 -15.265 -15.892 1.00 94.50 209 PRO A CA 1
ATOM 1711 C C . PRO A 1 209 ? -11.684 -14.843 -14.649 1.00 94.50 209 PRO A C 1
ATOM 1713 O O . PRO A 1 209 ? -11.115 -14.356 -13.666 1.00 94.50 209 PRO A O 1
ATOM 1716 N N . ARG A 1 210 ? -13.006 -15.029 -14.690 1.00 92.38 210 ARG A N 1
ATOM 1717 C CA . ARG A 1 210 ? -13.857 -14.826 -13.513 1.00 92.38 210 ARG A CA 1
ATOM 1718 C C . ARG A 1 210 ? -13.399 -15.749 -12.377 1.00 92.38 210 ARG A C 1
ATOM 1720 O O . ARG A 1 210 ? -12.838 -16.807 -12.645 1.00 92.38 210 ARG A O 1
ATOM 1727 N N . ASP A 1 211 ? -13.599 -15.310 -11.136 1.00 94.56 211 ASP A N 1
ATOM 1728 C CA . ASP A 1 211 ? -13.285 -16.090 -9.932 1.00 94.56 211 ASP A CA 1
ATOM 1729 C C . ASP A 1 211 ? -11.806 -16.495 -9.831 1.00 94.56 211 ASP A C 1
ATOM 1731 O O . ASP A 1 211 ? -11.437 -17.514 -9.255 1.00 94.56 211 ASP A O 1
ATOM 1735 N N . THR A 1 212 ? -10.932 -15.644 -10.376 1.00 94.12 212 THR A N 1
ATOM 1736 C CA . THR A 1 212 ? -9.484 -15.726 -10.186 1.00 94.12 212 THR A CA 1
ATOM 1737 C C . THR A 1 212 ? -8.973 -14.493 -9.464 1.00 94.12 212 THR A C 1
ATOM 1739 O O . THR A 1 212 ? -9.538 -13.405 -9.577 1.00 94.12 212 THR A O 1
ATOM 1742 N N . MET A 1 213 ? -7.886 -14.681 -8.718 1.00 93.94 213 MET A N 1
ATOM 1743 C CA . MET A 1 213 ? -7.172 -13.600 -8.055 1.00 93.94 213 MET A CA 1
ATOM 1744 C C . MET A 1 213 ? -5.677 -13.717 -8.354 1.00 93.94 213 MET A C 1
ATOM 1746 O O . MET A 1 213 ? -4.940 -14.347 -7.592 1.00 93.94 213 MET A O 1
ATOM 1750 N N . PRO A 1 214 ? -5.194 -13.173 -9.484 1.00 92.62 214 PRO A N 1
ATOM 1751 C CA . PRO A 1 214 ? -3.767 -13.019 -9.696 1.00 92.62 214 PRO A CA 1
ATOM 1752 C C . PRO A 1 214 ? -3.160 -12.169 -8.583 1.00 92.62 214 PRO A C 1
ATOM 1754 O O . PRO A 1 214 ? -3.627 -11.066 -8.296 1.00 92.62 214 PRO A O 1
ATOM 1757 N N . ILE A 1 215 ? -2.102 -12.701 -7.982 1.00 90.88 215 ILE A N 1
ATOM 1758 C CA . ILE A 1 215 ? -1.320 -12.053 -6.932 1.00 90.8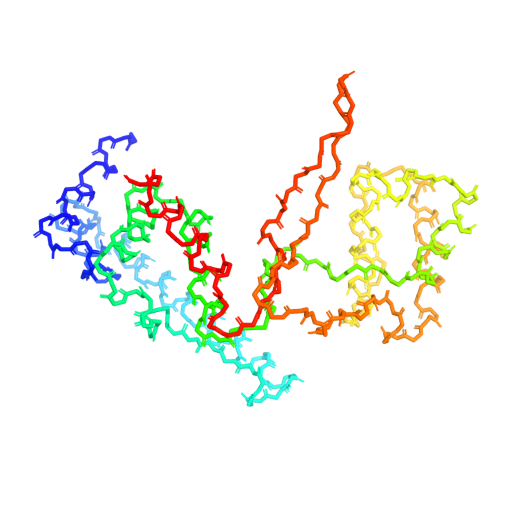8 215 ILE A CA 1
ATOM 1759 C C . ILE A 1 215 ? 0.143 -12.005 -7.354 1.00 90.88 215 ILE A C 1
ATOM 1761 O O . ILE A 1 215 ? 0.600 -12.849 -8.139 1.00 90.88 215 ILE A O 1
ATOM 1765 N N . LEU A 1 216 ? 0.895 -11.044 -6.821 1.00 85.50 216 LEU A N 1
ATOM 1766 C CA . LEU A 1 216 ? 2.338 -11.024 -7.026 1.00 85.50 216 LEU A CA 1
ATOM 1767 C C . LEU A 1 216 ? 2.963 -12.297 -6.439 1.00 85.50 216 LEU A C 1
ATOM 1769 O O . LEU A 1 216 ? 2.577 -12.761 -5.368 1.00 85.50 216 LEU A O 1
ATOM 1773 N N . ARG A 1 217 ? 3.942 -12.872 -7.139 1.00 85.31 217 ARG A N 1
ATOM 1774 C CA . ARG A 1 217 ? 4.699 -14.033 -6.658 1.00 85.31 217 ARG A CA 1
ATOM 1775 C C . ARG A 1 217 ? 6.094 -13.607 -6.251 1.00 85.31 217 ARG A C 1
ATOM 1777 O O . ARG A 1 217 ? 6.762 -12.872 -6.975 1.00 85.31 217 ARG A O 1
ATOM 1784 N N . ARG A 1 218 ? 6.541 -14.118 -5.113 1.00 79.19 218 ARG A N 1
ATOM 1785 C CA . ARG A 1 218 ? 7.901 -13.975 -4.618 1.00 79.19 218 ARG A CA 1
ATOM 1786 C C . ARG A 1 218 ? 8.604 -15.314 -4.730 1.00 79.19 218 ARG A C 1
ATOM 1788 O O . ARG A 1 218 ? 8.078 -16.326 -4.273 1.00 79.19 218 ARG A O 1
ATOM 1795 N N . TYR A 1 219 ? 9.779 -15.292 -5.337 1.00 81.88 219 TYR A N 1
ATOM 1796 C CA . TYR A 1 219 ? 10.622 -16.462 -5.517 1.00 81.88 219 TYR A CA 1
ATOM 1797 C C . TYR A 1 219 ? 11.764 -16.360 -4.515 1.00 81.88 219 TYR A C 1
ATOM 1799 O O . TYR A 1 219 ? 12.515 -15.388 -4.529 1.00 81.88 219 TYR A O 1
ATOM 1807 N N . HIS A 1 220 ? 11.869 -17.333 -3.620 1.00 75.38 220 HIS A N 1
ATOM 1808 C CA . HIS A 1 220 ? 12.992 -17.451 -2.700 1.00 75.38 220 HIS A CA 1
ATOM 1809 C C . HIS A 1 220 ? 13.698 -18.772 -2.954 1.00 75.38 220 HIS A C 1
ATOM 1811 O O . HIS A 1 220 ? 13.063 -19.823 -2.920 1.00 75.38 220 HIS A O 1
ATOM 1817 N N . LEU A 1 221 ? 15.005 -18.719 -3.192 1.00 79.25 221 LEU A N 1
ATOM 1818 C CA . LEU A 1 221 ? 15.817 -19.924 -3.260 1.00 79.25 221 LEU A CA 1
ATOM 1819 C C . LEU A 1 221 ? 16.104 -20.398 -1.834 1.00 79.25 221 LEU A C 1
ATOM 1821 O O . LEU A 1 221 ? 16.733 -19.690 -1.048 1.00 79.25 221 LEU A O 1
ATOM 1825 N N . TRP A 1 222 ? 15.596 -21.572 -1.494 1.00 82.19 222 TRP A N 1
ATOM 1826 C CA . TRP A 1 222 ? 15.881 -22.291 -0.259 1.00 82.19 222 TRP A CA 1
ATOM 1827 C C . TRP A 1 222 ? 16.861 -23.440 -0.543 1.00 82.19 222 TRP A C 1
ATOM 1829 O O . TRP A 1 222 ? 17.050 -23.798 -1.708 1.00 82.19 222 TRP A O 1
ATOM 1839 N N . PRO A 1 223 ? 17.502 -24.031 0.487 1.00 86.12 223 PRO A 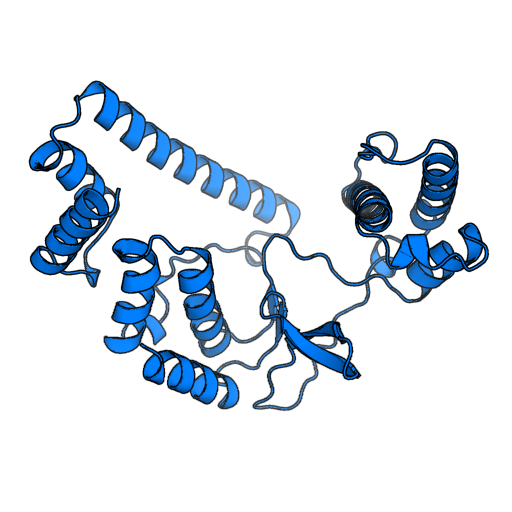N 1
ATOM 1840 C CA . PRO A 1 223 ? 18.413 -25.162 0.291 1.00 86.12 223 PRO A CA 1
ATOM 1841 C C . PRO A 1 223 ? 17.781 -26.363 -0.434 1.00 86.12 223 PRO A C 1
ATOM 1843 O O . PRO A 1 223 ? 18.488 -27.114 -1.097 1.00 86.12 223 PRO A O 1
ATOM 1846 N N . ASP A 1 224 ? 16.463 -26.536 -0.320 1.00 89.25 224 ASP A N 1
ATOM 1847 C CA . ASP A 1 224 ? 15.664 -27.621 -0.899 1.00 89.25 224 ASP A CA 1
ATOM 1848 C C . ASP A 1 224 ? 14.976 -27.254 -2.229 1.00 89.25 224 ASP A C 1
ATOM 1850 O O . ASP A 1 224 ? 14.308 -28.094 -2.833 1.00 89.25 224 ASP A O 1
ATOM 1854 N N . GLY A 1 225 ? 15.160 -26.025 -2.723 1.00 87.94 225 GLY A N 1
ATOM 1855 C CA . GLY A 1 225 ? 14.656 -25.580 -4.021 1.00 87.94 225 GLY A CA 1
ATOM 1856 C C . GLY A 1 225 ? 13.989 -24.207 -3.994 1.00 87.94 225 GLY A C 1
ATOM 1857 O O . GLY A 1 225 ? 14.154 -23.406 -3.077 1.00 87.94 225 GLY A O 1
ATOM 1858 N N . TRP A 1 226 ? 13.238 -23.900 -5.051 1.00 85.00 226 TRP A N 1
ATOM 1859 C CA . TRP A 1 226 ? 12.520 -22.632 -5.155 1.00 85.00 226 TRP A CA 1
ATOM 1860 C C . TRP A 1 226 ? 11.230 -22.663 -4.338 1.00 85.00 226 TRP A C 1
ATOM 1862 O O . TRP A 1 226 ? 10.283 -23.370 -4.677 1.00 85.00 226 TRP A O 1
ATOM 1872 N N . ASN A 1 227 ? 11.156 -21.823 -3.310 1.00 84.50 227 ASN A N 1
ATOM 1873 C CA . ASN A 1 227 ? 9.919 -21.534 -2.604 1.00 84.50 227 ASN A CA 1
ATOM 1874 C C . ASN A 1 227 ? 9.199 -20.357 -3.278 1.00 84.50 227 ASN A C 1
ATOM 1876 O O . ASN A 1 227 ? 9.676 -19.218 -3.248 1.00 84.50 227 ASN A O 1
ATOM 1880 N N . ILE A 1 228 ? 8.046 -20.639 -3.887 1.00 85.06 228 ILE A N 1
ATOM 1881 C CA . ILE A 1 228 ? 7.196 -19.643 -4.543 1.00 85.06 228 ILE A CA 1
ATOM 1882 C C . ILE A 1 228 ? 6.058 -19.283 -3.592 1.00 85.06 228 ILE A C 1
ATOM 1884 O O . ILE A 1 228 ? 5.207 -20.115 -3.287 1.00 85.06 228 ILE A O 1
ATOM 1888 N N . ARG A 1 229 ? 6.014 -18.025 -3.152 1.00 84.06 229 ARG A N 1
ATOM 1889 C CA . ARG A 1 229 ? 4.979 -17.520 -2.239 1.00 84.06 229 ARG A CA 1
ATOM 1890 C C . ARG A 1 229 ? 4.164 -16.414 -2.882 1.00 84.06 229 ARG A C 1
ATOM 1892 O O . ARG A 1 229 ? 4.692 -15.621 -3.659 1.00 84.06 229 ARG A O 1
ATOM 1899 N N . GLY A 1 230 ? 2.889 -16.335 -2.521 1.00 83.81 230 GLY A N 1
ATOM 1900 C CA . GLY A 1 230 ? 2.069 -15.165 -2.815 1.00 83.81 230 GLY A CA 1
ATOM 1901 C C . GLY A 1 230 ? 2.506 -13.965 -1.975 1.00 83.81 230 GLY A C 1
ATOM 1902 O O . GLY A 1 230 ? 2.756 -14.111 -0.781 1.00 83.81 230 GLY A O 1
ATOM 1903 N N . LEU A 1 231 ? 2.589 -12.791 -2.594 1.00 86.19 231 LEU A N 1
ATOM 1904 C CA . LEU A 1 231 ? 2.679 -11.502 -1.921 1.00 86.19 231 LEU A CA 1
ATOM 1905 C C . LEU A 1 231 ? 1.386 -10.736 -2.208 1.00 86.19 231 LEU A C 1
ATOM 1907 O O . LEU A 1 231 ? 1.058 -10.458 -3.360 1.00 86.19 231 LEU A O 1
ATOM 1911 N N . ASN A 1 232 ? 0.660 -10.397 -1.150 1.00 89.62 232 ASN A N 1
ATOM 1912 C CA . ASN A 1 232 ? -0.647 -9.746 -1.207 1.00 89.62 232 ASN A CA 1
ATOM 1913 C C . ASN A 1 232 ? -0.574 -8.214 -1.351 1.00 89.62 232 ASN A C 1
ATOM 1915 O O . ASN A 1 232 ? -1.611 -7.560 -1.295 1.00 89.62 232 ASN A O 1
ATOM 1919 N N . GLY A 1 233 ? 0.616 -7.655 -1.591 1.00 90.31 233 GLY A N 1
ATOM 1920 C CA . GLY A 1 233 ? 0.798 -6.228 -1.873 1.00 90.31 233 GLY A CA 1
ATOM 1921 C C . GLY A 1 233 ? 0.379 -5.806 -3.282 1.00 90.31 233 GLY A C 1
ATOM 1922 O O . GLY A 1 233 ? 0.278 -4.621 -3.564 1.00 90.31 233 GLY A O 1
ATOM 1923 N N . PHE A 1 234 ? 0.087 -6.757 -4.172 1.00 93.00 234 PHE A N 1
ATOM 1924 C CA . PHE A 1 234 ? -0.581 -6.491 -5.445 1.00 93.00 234 PHE A CA 1
ATOM 1925 C C . PHE A 1 234 ? -1.531 -7.635 -5.776 1.00 93.00 234 PHE A C 1
ATOM 1927 O O . PHE A 1 234 ? -1.117 -8.799 -5.808 1.00 93.00 234 PHE A O 1
ATOM 1934 N N . MET A 1 235 ? -2.793 -7.3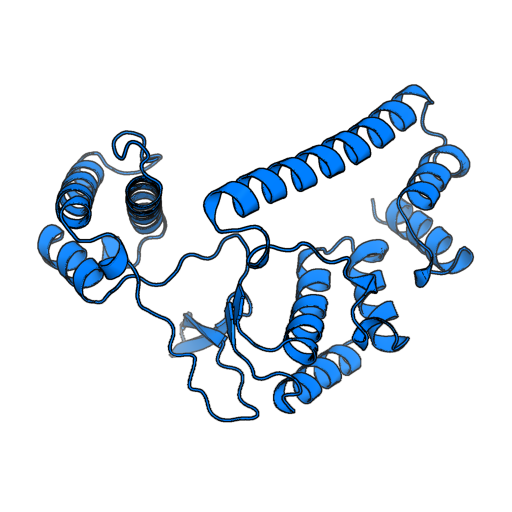05 -6.039 1.00 94.38 235 MET A N 1
ATOM 1935 C CA . MET A 1 235 ? -3.837 -8.284 -6.328 1.00 94.38 235 MET A CA 1
ATOM 1936 C C . MET A 1 235 ? -4.849 -7.721 -7.319 1.00 94.38 235 MET A C 1
ATOM 1938 O O . MET A 1 235 ? -5.128 -6.526 -7.328 1.00 94.38 235 MET A O 1
ATOM 1942 N N . LEU A 1 236 ? -5.429 -8.592 -8.136 1.00 95.06 236 LEU A N 1
ATOM 1943 C CA . LEU A 1 236 ? -6.463 -8.244 -9.107 1.00 95.06 236 LEU A CA 1
ATOM 1944 C C . LEU A 1 236 ? -7.604 -9.248 -8.987 1.00 95.06 236 LEU A C 1
ATOM 1946 O O . LEU A 1 236 ? -7.349 -10.444 -8.973 1.00 95.06 236 LEU A O 1
ATOM 1950 N N . SER A 1 237 ? -8.850 -8.791 -8.914 1.00 96.75 237 SER A N 1
ATOM 1951 C CA . SER A 1 237 ? -10.012 -9.686 -8.911 1.00 96.75 237 SER A CA 1
ATOM 1952 C C . SER A 1 237 ? -11.260 -8.988 -9.443 1.00 96.75 237 SER A C 1
ATOM 1954 O O . SER A 1 237 ? -11.352 -7.760 -9.463 1.00 96.75 237 SER A O 1
ATOM 1956 N N . HIS A 1 238 ? -12.242 -9.770 -9.882 1.00 96.75 238 HIS A N 1
ATOM 1957 C CA . HIS A 1 238 ? -13.553 -9.246 -10.262 1.00 96.75 238 HIS A CA 1
ATOM 1958 C C . HIS A 1 238 ? -14.392 -8.914 -9.025 1.00 96.75 238 HIS A C 1
ATOM 1960 O O . HIS A 1 238 ? -14.297 -9.580 -7.992 1.00 96.75 238 HIS A O 1
ATOM 1966 N N . LYS A 1 239 ? -15.276 -7.919 -9.150 1.00 96.94 239 LYS A N 1
ATOM 1967 C CA . LYS A 1 239 ? -16.299 -7.654 -8.133 1.00 96.94 239 LYS A CA 1
ATOM 1968 C C . LYS A 1 239 ? -17.143 -8.912 -7.928 1.00 96.94 239 LYS A C 1
ATOM 1970 O O . LYS A 1 239 ? -17.587 -9.524 -8.897 1.00 96.94 239 LYS A O 1
ATOM 1975 N N . GLY A 1 240 ? -17.402 -9.264 -6.673 1.00 96.50 240 GLY A N 1
ATOM 1976 C CA . GLY A 1 240 ? -18.234 -10.415 -6.335 1.00 96.50 240 GLY A CA 1
ATOM 1977 C C . GLY A 1 240 ? -17.562 -11.772 -6.548 1.00 96.50 240 GLY A C 1
ATOM 1978 O O . GLY A 1 240 ? -18.249 -12.778 -6.433 1.00 96.50 240 GLY A O 1
ATOM 1979 N N . SER A 1 241 ? -16.255 -11.811 -6.810 1.00 96.94 241 SER A N 1
ATOM 1980 C CA . SER A 1 241 ? -15.494 -13.038 -7.065 1.00 96.94 241 SER A CA 1
ATOM 1981 C C . SER A 1 241 ? -15.599 -14.062 -5.923 1.00 96.94 241 SER A C 1
ATOM 1983 O O . SER A 1 241 ? -15.480 -13.691 -4.752 1.00 96.94 241 SER A O 1
ATOM 1985 N N . GLU A 1 242 ? -15.821 -15.333 -6.261 1.00 97.25 242 GLU A N 1
ATOM 1986 C CA . GLU A 1 242 ? -15.972 -16.444 -5.303 1.00 97.25 242 GLU A CA 1
ATOM 1987 C C . GLU A 1 242 ? -14.640 -16.833 -4.652 1.00 97.25 242 GLU A C 1
ATOM 1989 O O . GLU A 1 242 ? -14.599 -17.206 -3.481 1.00 97.25 242 GLU A O 1
ATOM 1994 N N . VAL A 1 243 ? -13.516 -16.671 -5.361 1.00 96.31 243 VAL A N 1
ATOM 1995 C CA . VAL A 1 243 ? -12.193 -16.919 -4.762 1.00 96.31 243 VAL A CA 1
ATOM 1996 C C . VAL A 1 243 ? -11.922 -15.960 -3.602 1.00 96.31 243 VAL A C 1
ATOM 1998 O O . VAL A 1 243 ? -11.266 -16.336 -2.636 1.00 96.31 243 VAL A O 1
ATOM 2001 N N . ILE A 1 244 ? -12.457 -14.735 -3.665 1.00 96.69 244 ILE A N 1
ATOM 2002 C CA . ILE A 1 244 ? -12.342 -13.766 -2.572 1.00 96.69 244 ILE A CA 1
ATOM 2003 C C . ILE A 1 244 ? -13.190 -14.211 -1.379 1.00 96.69 244 ILE A C 1
ATOM 2005 O O . ILE A 1 244 ? -12.731 -14.080 -0.249 1.00 96.69 244 ILE A O 1
ATOM 2009 N N . ASP A 1 245 ? -14.370 -14.801 -1.604 1.00 96.31 245 ASP A N 1
ATOM 2010 C CA . ASP A 1 245 ? -15.169 -15.371 -0.511 1.00 96.31 245 ASP A CA 1
ATOM 2011 C C . ASP A 1 245 ? -14.431 -16.515 0.180 1.00 96.31 245 ASP A C 1
ATOM 2013 O O . ASP A 1 245 ? -14.418 -16.573 1.405 1.00 96.31 245 ASP A O 1
ATOM 2017 N N . ALA A 1 246 ? -13.774 -17.391 -0.586 1.00 96.62 246 ALA A N 1
ATOM 2018 C CA . ALA A 1 246 ? -12.973 -18.475 -0.024 1.00 96.62 246 ALA A CA 1
ATOM 2019 C C . ALA A 1 246 ? -11.807 -17.945 0.828 1.00 96.62 246 ALA A C 1
ATOM 2021 O O . ALA A 1 246 ? -11.529 -18.488 1.897 1.00 96.62 246 ALA A O 1
ATOM 2022 N N . VAL A 1 247 ? -11.150 -16.861 0.394 1.00 95.44 247 VAL A N 1
ATOM 2023 C CA . VAL A 1 247 ? -10.089 -16.212 1.179 1.00 95.44 247 VAL A CA 1
ATOM 2024 C C . VAL A 1 247 ? -10.652 -15.573 2.448 1.00 95.44 247 VAL A C 1
ATOM 2026 O O . VAL A 1 247 ? -10.094 -15.801 3.515 1.00 95.44 247 VAL A O 1
ATOM 2029 N N . ILE A 1 248 ? -11.763 -14.834 2.363 1.00 96.31 248 ILE A N 1
ATOM 2030 C CA . ILE A 1 248 ? -12.420 -14.228 3.534 1.00 96.31 248 ILE A CA 1
ATOM 2031 C C . ILE A 1 248 ? -12.871 -15.312 4.522 1.00 96.31 248 ILE A C 1
ATOM 2033 O O . ILE A 1 248 ? -12.653 -15.178 5.721 1.00 96.31 248 ILE A O 1
ATOM 2037 N N . ALA A 1 249 ? -13.444 -16.415 4.038 1.00 95.94 249 ALA A N 1
ATOM 2038 C CA . ALA A 1 249 ? -13.835 -17.541 4.880 1.00 95.94 249 ALA A CA 1
ATOM 2039 C C . ALA A 1 249 ? -12.622 -18.182 5.572 1.00 95.94 249 ALA A C 1
ATOM 2041 O O . ALA A 1 249 ? -12.671 -18.456 6.768 1.00 95.94 249 ALA A O 1
ATOM 2042 N N . GLY A 1 250 ? -11.514 -18.367 4.845 1.00 95.50 250 GLY A N 1
ATOM 2043 C CA . GLY A 1 250 ? -10.257 -18.852 5.415 1.00 95.50 250 GLY A CA 1
ATOM 2044 C C . GLY A 1 250 ? -9.653 -17.891 6.445 1.00 95.50 250 GLY A C 1
ATOM 2045 O O . GLY A 1 250 ? -9.137 -18.343 7.463 1.00 95.50 250 GLY A O 1
ATOM 2046 N N . GLN A 1 251 ? -9.756 -16.575 6.219 1.00 94.00 251 GLN A N 1
ATOM 2047 C CA . GLN A 1 251 ? -9.392 -15.558 7.208 1.00 94.00 251 GLN A CA 1
ATOM 2048 C C . GLN A 1 251 ? -10.262 -15.710 8.457 1.00 94.00 251 GLN A C 1
ATOM 2050 O O . GLN A 1 251 ? -9.716 -15.865 9.540 1.00 94.00 251 GLN A O 1
ATOM 2055 N N . ASN A 1 252 ? -11.588 -15.763 8.313 1.00 93.94 252 ASN A N 1
ATOM 2056 C CA . ASN A 1 252 ? -12.508 -15.901 9.443 1.00 93.94 252 ASN A CA 1
ATOM 2057 C C . ASN A 1 252 ? -12.296 -17.194 10.237 1.00 93.94 252 ASN A C 1
ATOM 2059 O O . ASN A 1 252 ? -12.423 -17.170 11.451 1.00 93.94 252 ASN A O 1
ATOM 2063 N N . GLN A 1 253 ? -11.933 -18.301 9.584 1.00 94.69 253 GLN A N 1
ATOM 2064 C CA . GLN A 1 253 ? -11.615 -19.560 10.262 1.00 94.69 253 GLN A CA 1
ATOM 2065 C C . GLN A 1 253 ? -10.321 -19.490 11.094 1.00 94.69 253 GLN A C 1
ATOM 2067 O O . GLN A 1 253 ? -10.144 -20.279 12.021 1.00 94.69 253 GLN A O 1
ATOM 2072 N N . ALA A 1 254 ? -9.392 -18.602 10.737 1.00 91.62 254 ALA A N 1
ATOM 2073 C CA . ALA A 1 254 ? -8.108 -18.465 11.417 1.00 91.62 254 ALA A CA 1
ATOM 2074 C C . ALA A 1 254 ? -8.157 -17.563 12.668 1.00 91.62 254 ALA A C 1
ATOM 2076 O O . ALA A 1 254 ? -7.192 -17.579 13.439 1.00 91.62 254 ALA A O 1
ATOM 2077 N N . TYR A 1 255 ? -9.228 -16.781 12.848 1.00 85.81 255 TYR A N 1
ATOM 2078 C CA . TYR A 1 255 ? -9.492 -15.965 14.043 1.00 85.81 255 TYR A CA 1
ATOM 2079 C C . TYR A 1 255 ? -10.310 -16.743 15.074 1.00 85.81 255 TYR A C 1
ATOM 2081 O O . TYR A 1 255 ? -10.001 -16.577 16.276 1.00 85.81 255 TYR A O 1
#

Foldseek 3Di:
DLVVLVVQVVLCVVVPLLVDDPVSVLCCCCPVVNDDPVVSVVSVVVVVVVVVVVVVVQVVVCVVPNVVPDDDDDLVPQPQCVDPLLVVQLSCCVRRVVPVVVSVVSSVLSCCQAPFFKAADPPDDFAFAPVLVVLLCVLVVNPCCCVPPPLNVQQLVQLLVCLLVVHDSVPGDQPPHDPVSVVSSVSSSVVLSPDDSVNGGDDDDLPDDALDKDFDWDWDQDPVGTDIDGDRNMIGHHHNRVVSVVVSVVSSVVD

pLDDT: mean 91.3, std 5.78, range [55.88, 97.25]

InterPro domains:
  IPR024770 TcdA/TcdB toxin, catalytic glycosyltransferase domain [PF12919] (4-255)
  IPR029044 Nucleotide-diphospho-sugar transferases [SSF53448] (3-255)

Secondary structure (DSSP, 8-state):
-HHHHHHHHHHHHHH-GGG--HHHHHHHHHHTS---HHHHHHHHHHHHHHHHHHHHHHHHHHHHH-TTT-----GGG-GGGGSHHHHHHHHIIIIIS--HHHHHHHHHHHHHHHH-EEEE-TT--PPBPHHHHHHHHHHTTT-THHHH-HHHHHHHHHHHHHHHTT--GGG---TT--HHHHHHHHHHHHHHTTS-GGGTBPPP-----TT---EEEEEEEETTEEEEEEEEEEEEE-TT-HHHHHHHHHHHHH-

Sequence (255 aa):
MIKLQDNFFNYCIVKGVTEINDELRINYLKNVIKLSDDDIGNYQKTINDNKDRVKKLILDLQKQFGENRISIKDVNSLTSLSKSENNHNYQTEMLLRWNYPAASDLLRMYILKEHGGIYTDTDMMPAYSKQVIFKIMMQTSGDNRFLEDLKLRRAISDGVLRYVNNQNIDEVNYNEISDADKNIIKKILTEISKMPEDSIFTKINTRIPRDTMPILRRYHLWPDGWNIRGLNGFMLSHKGSEVIDAVIAGQNQAY

Radius of gyration: 22.89 Å; chains: 1; bounding box: 53×47×57 Å

Organism: Shigella dysenteriae (NCBI:txid622)